Protein AF-A0A4Y2TXR8-F1 (afdb_monomer_lite)

Radius of gyration: 21.58 Å; chains: 1; bounding box: 61×43×59 Å

Organism: Araneus ventricosus (NCBI:txid182803)

Sequence (198 aa):
MFGYSYSQLLLYIYGGTKLSFGIGLTLMRWHCVYVLLLAINGISEGFKFAVMNHSEIDRYNKSLICLSVGFLIAGYCLVSAFGSSGFIMANCLNMLFRIVHSFHFIQEYFQVPRYWWSRILPHSSVIQTLIAITIITSVSEVYLCCDSIYKWIWHFLLGGCCFLLFLWVVWLKENELVRFVYEQWKKKESSESKPKLN

pLDDT: mean 71.17, std 7.82, range [49.69, 88.0]

Structure (mmCIF, N/CA/C/O backbone):
data_AF-A0A4Y2TXR8-F1
#
_entry.id   AF-A0A4Y2TXR8-F1
#
loop_
_atom_site.group_PDB
_atom_site.id
_atom_site.type_symbol
_atom_site.label_atom_id
_atom_site.label_alt_id
_atom_site.label_comp_id
_atom_site.label_asym_id
_atom_site.label_entity_id
_atom_site.label_seq_id
_atom_site.pdbx_PDB_ins_code
_atom_site.Cartn_x
_atom_site.Cartn_y
_atom_site.Cartn_z
_atom_site.occupancy
_atom_site.B_iso_or_equiv
_atom_site.auth_seq_id
_atom_site.auth_comp_id
_atom_site.auth_asym_id
_atom_site.auth_atom_id
_atom_site.pdbx_PDB_model_num
ATOM 1 N N . MET A 1 1 ? 2.636 -3.462 -5.437 1.00 65.25 1 MET A N 1
ATOM 2 C CA . MET A 1 1 ? 2.576 -4.539 -6.449 1.00 65.25 1 MET A CA 1
ATOM 3 C C . MET A 1 1 ? 2.848 -3.959 -7.826 1.00 65.25 1 MET A C 1
ATOM 5 O O . MET A 1 1 ? 3.998 -3.992 -8.230 1.00 65.25 1 MET A O 1
ATOM 9 N N . PHE A 1 2 ? 1.899 -3.262 -8.456 1.00 67.62 2 PHE A N 1
ATOM 10 C CA . PHE A 1 2 ? 2.128 -2.614 -9.759 1.00 67.62 2 PHE A CA 1
ATOM 11 C C . PHE A 1 2 ? 3.228 -1.538 -9.740 1.00 67.62 2 PHE A C 1
ATOM 13 O O . PHE A 1 2 ? 4.105 -1.551 -10.592 1.00 67.62 2 PHE A O 1
ATOM 20 N N . GLY A 1 3 ? 3.271 -0.673 -8.718 1.00 66.38 3 GLY A N 1
ATOM 21 C CA . GLY A 1 3 ? 4.316 0.358 -8.613 1.00 66.38 3 GLY A CA 1
ATOM 22 C C . GLY A 1 3 ? 5.751 -0.191 -8.636 1.00 66.38 3 GLY A C 1
ATOM 23 O O . GLY A 1 3 ? 6.624 0.438 -9.216 1.00 66.38 3 GLY A O 1
ATOM 24 N N . TYR A 1 4 ? 5.992 -1.393 -8.095 1.00 68.62 4 TYR A N 1
ATOM 25 C CA . TYR A 1 4 ? 7.323 -2.014 -8.088 1.00 68.62 4 TYR A CA 1
ATOM 26 C C . TYR A 1 4 ? 7.757 -2.456 -9.495 1.00 68.62 4 TYR A C 1
ATOM 28 O O . TYR A 1 4 ? 8.867 -2.125 -9.910 1.00 68.62 4 TYR A O 1
ATOM 36 N N . SER A 1 5 ? 6.869 -3.141 -10.229 1.00 69.12 5 SER A N 1
ATOM 37 C CA . SER A 1 5 ? 7.151 -3.661 -11.577 1.00 69.12 5 SER A CA 1
ATOM 38 C C . SER A 1 5 ? 7.115 -2.582 -12.669 1.00 69.12 5 SER A C 1
ATOM 40 O O . SER A 1 5 ? 7.851 -2.657 -13.642 1.00 69.12 5 SER A O 1
ATOM 42 N N . TYR A 1 6 ? 6.310 -1.527 -12.502 1.00 69.06 6 TYR A N 1
ATOM 43 C CA . TYR A 1 6 ? 6.228 -0.419 -13.467 1.00 69.06 6 TYR A CA 1
ATOM 44 C C . TYR A 1 6 ? 7.196 0.735 -13.170 1.00 69.06 6 TYR A C 1
ATOM 46 O O . TYR A 1 6 ? 7.278 1.679 -13.957 1.00 69.06 6 TYR A O 1
ATOM 54 N N . SER A 1 7 ? 7.963 0.664 -12.073 1.00 69.75 7 SER A N 1
ATOM 55 C CA . SER A 1 7 ? 8.972 1.679 -11.742 1.00 69.75 7 SER A CA 1
ATOM 56 C C . SER A 1 7 ? 9.988 1.857 -12.878 1.00 69.75 7 SER A C 1
ATOM 58 O O . SER A 1 7 ? 10.315 2.990 -13.218 1.00 69.75 7 SER A O 1
ATOM 60 N N . GLN A 1 8 ? 10.436 0.772 -13.524 1.00 62.94 8 GLN A N 1
ATOM 61 C CA . GLN A 1 8 ? 11.372 0.849 -14.657 1.00 62.94 8 GLN A CA 1
ATOM 62 C C . GLN A 1 8 ? 10.789 1.617 -15.849 1.00 62.94 8 GLN A C 1
ATOM 64 O O . GLN A 1 8 ? 11.461 2.494 -16.387 1.00 62.94 8 GLN A O 1
ATOM 69 N N . LEU A 1 9 ? 9.530 1.346 -16.219 1.00 64.06 9 LEU A N 1
ATOM 70 C CA . LEU A 1 9 ? 8.833 2.069 -17.293 1.00 64.06 9 LEU A CA 1
ATOM 71 C C . LEU A 1 9 ? 8.747 3.562 -16.992 1.00 64.06 9 LEU A C 1
ATOM 73 O O . LEU A 1 9 ? 9.044 4.394 -17.847 1.00 64.06 9 LEU A O 1
ATOM 77 N N . LEU A 1 10 ? 8.356 3.895 -15.764 1.00 68.38 10 LEU A N 1
ATOM 78 C CA . LEU A 1 10 ? 8.164 5.276 -15.347 1.00 68.38 10 LEU A CA 1
ATOM 79 C C . LEU A 1 10 ? 9.486 6.054 -15.357 1.00 68.38 10 LEU A C 1
ATOM 81 O O . LEU A 1 10 ? 9.536 7.167 -15.876 1.00 68.38 10 LEU A O 1
ATOM 85 N N . LEU A 1 11 ? 10.569 5.459 -14.844 1.00 65.31 11 LEU A N 1
ATOM 86 C CA . LEU A 1 11 ? 11.898 6.076 -14.887 1.00 65.31 11 LEU A CA 1
ATOM 87 C C . LEU A 1 11 ? 12.451 6.184 -16.313 1.00 65.31 11 LEU A C 1
ATOM 89 O O . LEU A 1 11 ? 13.117 7.173 -16.618 1.00 65.31 11 LEU A O 1
ATOM 93 N N . TYR A 1 12 ? 12.169 5.213 -17.186 1.00 64.75 12 TYR A N 1
ATOM 94 C CA . TYR A 1 12 ? 12.558 5.273 -18.595 1.00 64.75 12 TYR A CA 1
ATOM 95 C C . TYR A 1 12 ? 11.864 6.430 -19.327 1.00 64.75 12 TYR A C 1
ATOM 97 O O . TYR A 1 12 ? 12.530 7.187 -20.031 1.00 64.75 12 TYR A O 1
ATOM 105 N N . ILE A 1 13 ? 10.558 6.622 -19.104 1.00 68.94 13 ILE A N 1
ATOM 106 C CA . ILE A 1 13 ? 9.798 7.757 -19.657 1.00 68.94 13 ILE A CA 1
ATOM 107 C C . ILE A 1 13 ? 10.302 9.091 -19.085 1.00 68.94 13 ILE A C 1
ATOM 109 O O . ILE A 1 13 ? 10.381 10.078 -19.811 1.00 68.94 13 ILE A O 1
ATOM 113 N N . TYR A 1 14 ? 10.652 9.127 -17.797 1.00 71.88 14 TYR A N 1
ATOM 114 C CA . TYR A 1 14 ? 11.017 10.364 -17.106 1.00 71.88 14 TYR A CA 1
ATOM 115 C C . TYR A 1 14 ? 12.456 10.834 -17.378 1.00 71.88 14 TYR A C 1
ATOM 117 O O . TYR A 1 14 ? 12.693 12.027 -17.541 1.00 71.88 14 TYR A O 1
ATOM 125 N N . GLY A 1 15 ? 13.427 9.918 -17.397 1.00 68.50 15 GLY A N 1
ATOM 126 C CA . GLY A 1 15 ? 14.859 10.252 -17.428 1.00 68.50 15 GLY A CA 1
ATOM 127 C C . GLY A 1 15 ? 15.696 9.429 -18.408 1.00 68.50 15 GLY A C 1
ATOM 128 O O . GLY A 1 15 ? 16.926 9.523 -18.386 1.00 68.50 15 GLY A O 1
ATOM 129 N N . GLY A 1 16 ? 15.065 8.610 -19.253 1.00 67.19 16 GLY A N 1
ATOM 130 C CA . GLY A 1 16 ? 15.746 7.759 -20.226 1.00 67.19 16 GLY A CA 1
ATOM 131 C C . GLY A 1 16 ? 16.566 6.620 -19.603 1.00 67.19 16 GLY A C 1
ATOM 132 O O . GLY A 1 16 ? 16.465 6.288 -18.418 1.00 67.19 16 GLY A O 1
ATOM 133 N N . THR A 1 17 ? 17.424 5.999 -20.416 1.00 63.25 17 THR A N 1
ATOM 134 C CA . THR A 1 17 ? 18.213 4.807 -20.044 1.00 63.25 17 THR A CA 1
ATOM 135 C C . THR A 1 17 ? 19.175 5.033 -18.876 1.00 63.25 17 THR A C 1
ATOM 137 O O . THR A 1 17 ? 19.479 4.084 -18.157 1.00 63.25 17 THR A O 1
ATOM 140 N N . LYS A 1 18 ? 19.615 6.277 -18.639 1.00 58.59 18 LYS A N 1
ATOM 141 C CA . LYS A 1 18 ? 20.534 6.618 -17.539 1.00 58.59 18 LYS A CA 1
ATOM 142 C C . LYS A 1 18 ? 19.892 6.560 -16.152 1.00 58.59 18 LYS A C 1
ATOM 144 O O . LYS A 1 18 ? 20.614 6.376 -15.179 1.00 58.59 18 LYS A O 1
ATOM 149 N N . LEU A 1 19 ? 18.570 6.721 -16.057 1.00 59.34 19 LEU A N 1
ATOM 150 C CA . LEU A 1 19 ? 17.835 6.668 -14.787 1.00 59.34 19 LEU A CA 1
ATOM 151 C C . LEU A 1 19 ? 17.066 5.350 -14.615 1.00 59.34 19 LEU A C 1
ATOM 153 O O . LEU A 1 19 ? 16.842 4.909 -13.491 1.00 59.34 19 LEU A O 1
ATOM 157 N N . SER A 1 20 ? 16.715 4.696 -15.727 1.00 56.31 20 SER A N 1
ATOM 158 C CA . SER A 1 20 ? 16.064 3.378 -15.751 1.00 56.31 20 SER A CA 1
ATOM 159 C C . SER A 1 20 ? 16.933 2.252 -15.172 1.00 56.31 20 SER A C 1
ATOM 161 O O . SER A 1 20 ? 16.398 1.218 -14.772 1.00 56.31 20 SER A O 1
ATOM 163 N N . PHE A 1 21 ? 18.255 2.441 -15.113 1.00 58.28 21 PHE A N 1
ATOM 164 C CA . PHE A 1 21 ? 19.212 1.486 -14.559 1.00 58.28 21 PHE A CA 1
ATOM 165 C C . PHE A 1 21 ? 20.054 2.144 -13.461 1.00 58.28 21 PHE A C 1
ATOM 167 O O . PHE A 1 21 ? 20.664 3.187 -13.678 1.00 58.28 21 PHE A O 1
ATOM 174 N N . GLY A 1 22 ? 20.095 1.528 -12.275 1.00 65.94 22 GLY A N 1
ATOM 175 C CA . GLY A 1 22 ? 20.918 1.978 -11.148 1.00 65.94 22 GLY A CA 1
ATOM 176 C C . GLY A 1 22 ? 20.124 2.373 -9.900 1.00 65.94 22 GLY A C 1
ATOM 177 O O . GLY A 1 22 ? 19.029 1.876 -9.642 1.00 65.94 22 GLY A O 1
ATOM 178 N N . ILE A 1 23 ? 20.708 3.266 -9.099 1.00 64.31 23 ILE A N 1
ATOM 179 C CA . ILE A 1 23 ? 20.244 3.638 -7.751 1.00 64.31 23 ILE A CA 1
ATOM 180 C C . ILE A 1 23 ? 18.812 4.207 -7.767 1.00 64.31 23 ILE A C 1
ATOM 182 O O . ILE A 1 23 ? 18.003 3.824 -6.925 1.00 64.31 23 ILE A O 1
ATOM 186 N N . GLY A 1 24 ? 18.452 5.029 -8.761 1.00 65.94 24 GLY A N 1
ATOM 187 C CA . GLY A 1 24 ? 17.117 5.641 -8.875 1.00 65.94 24 GLY A CA 1
ATOM 188 C C . GLY A 1 24 ? 15.964 4.633 -8.960 1.00 65.94 24 GLY A C 1
ATOM 189 O O . GLY A 1 24 ? 14.917 4.839 -8.341 1.00 65.94 24 GLY A O 1
ATOM 190 N N . LEU A 1 25 ? 16.175 3.502 -9.639 1.00 69.81 25 LEU A N 1
ATOM 191 C CA . LEU A 1 25 ? 15.183 2.432 -9.718 1.00 69.81 25 LEU A CA 1
ATOM 192 C C . LEU A 1 25 ? 14.964 1.761 -8.355 1.00 69.81 25 LEU A C 1
ATOM 194 O O . LEU A 1 25 ? 13.826 1.553 -7.928 1.00 69.81 25 LEU A O 1
ATOM 198 N N . THR A 1 26 ? 16.055 1.437 -7.659 1.00 67.62 26 THR A N 1
ATOM 199 C CA . THR A 1 26 ? 16.004 0.832 -6.323 1.00 67.62 26 THR A CA 1
ATOM 200 C C . THR A 1 26 ? 15.314 1.766 -5.329 1.00 67.62 26 THR A C 1
ATOM 202 O O . THR A 1 26 ? 14.500 1.306 -4.528 1.00 67.62 26 THR A O 1
ATOM 205 N N . LEU A 1 27 ? 15.561 3.079 -5.419 1.00 69.12 27 LEU A N 1
ATOM 206 C CA . LEU A 1 27 ? 14.886 4.078 -4.587 1.00 69.12 27 LEU A CA 1
ATOM 207 C C . LEU A 1 27 ? 13.374 4.105 -4.818 1.00 69.12 27 LEU A C 1
ATOM 209 O O . LEU A 1 27 ? 12.627 4.042 -3.846 1.00 69.12 27 LEU A O 1
ATOM 213 N N . MET A 1 28 ? 12.912 4.167 -6.071 1.00 68.50 28 MET A N 1
ATOM 214 C CA . MET A 1 28 ? 11.472 4.197 -6.370 1.00 68.50 28 MET A CA 1
ATOM 215 C C . MET A 1 28 ? 10.761 2.924 -5.904 1.00 68.50 28 MET A C 1
ATOM 217 O O . MET A 1 28 ? 9.689 2.996 -5.301 1.00 68.50 28 MET A O 1
ATOM 221 N N . ARG A 1 29 ? 11.400 1.762 -6.078 1.00 73.62 29 ARG A N 1
ATOM 222 C CA . ARG A 1 29 ? 10.877 0.478 -5.593 1.00 73.62 29 ARG A CA 1
ATOM 223 C C . ARG A 1 29 ? 10.708 0.453 -4.073 1.00 73.62 29 ARG A C 1
ATOM 225 O O . ARG A 1 29 ? 9.645 0.064 -3.587 1.00 73.62 29 ARG A O 1
ATOM 232 N N . TRP A 1 30 ? 11.712 0.908 -3.322 1.00 66.94 30 TRP A N 1
ATOM 233 C CA . TRP A 1 30 ? 11.595 1.048 -1.867 1.00 66.94 30 TRP A CA 1
ATOM 234 C C . TRP A 1 30 ? 10.576 2.116 -1.462 1.00 66.94 30 TRP A C 1
ATOM 236 O O . TRP A 1 30 ? 9.857 1.939 -0.480 1.00 66.94 30 TRP A O 1
ATOM 246 N N . HIS A 1 31 ? 10.457 3.192 -2.238 1.00 72.25 31 HIS A N 1
ATOM 247 C CA . HIS A 1 31 ? 9.487 4.247 -1.979 1.00 72.25 31 HIS A CA 1
ATOM 248 C C . HIS A 1 31 ? 8.041 3.751 -2.121 1.00 72.25 31 HIS A C 1
ATOM 250 O O . HIS A 1 31 ? 7.201 4.078 -1.286 1.00 72.25 31 HIS A O 1
ATOM 256 N N . CYS A 1 32 ? 7.748 2.879 -3.092 1.00 74.12 32 CYS A N 1
ATOM 257 C CA . CYS A 1 32 ? 6.435 2.232 -3.193 1.00 74.12 32 CYS A CA 1
ATOM 258 C C . CYS A 1 32 ? 6.077 1.418 -1.937 1.00 74.12 32 CYS A C 1
ATOM 260 O O . CYS A 1 32 ? 4.923 1.427 -1.509 1.00 74.12 32 CYS A O 1
ATOM 262 N N . VAL A 1 33 ? 7.049 0.721 -1.339 1.00 69.88 33 VAL A N 1
ATOM 263 C CA . VAL A 1 33 ? 6.844 -0.015 -0.078 1.00 69.88 33 VAL A CA 1
ATOM 264 C C . VAL A 1 33 ? 6.637 0.959 1.081 1.00 69.88 33 VAL A C 1
ATOM 266 O O . VAL A 1 33 ? 5.718 0.783 1.878 1.00 69.88 33 VAL A O 1
ATOM 269 N N . TYR A 1 34 ? 7.437 2.023 1.142 1.00 69.94 34 TYR A N 1
ATOM 270 C CA . TYR A 1 34 ? 7.314 3.060 2.161 1.00 69.94 34 TYR A CA 1
ATOM 271 C C . TYR A 1 34 ? 5.935 3.738 2.151 1.00 69.94 34 TYR A C 1
ATOM 273 O O . TYR A 1 34 ? 5.324 3.880 3.206 1.00 69.94 34 TYR A O 1
ATOM 281 N N . VAL A 1 35 ? 5.400 4.091 0.977 1.00 75.00 35 VAL A N 1
ATOM 282 C CA . VAL A 1 35 ? 4.064 4.701 0.845 1.00 75.00 35 VAL A CA 1
ATOM 283 C C . VAL A 1 35 ? 2.955 3.752 1.318 1.00 75.00 35 VAL A C 1
ATOM 285 O O . VAL A 1 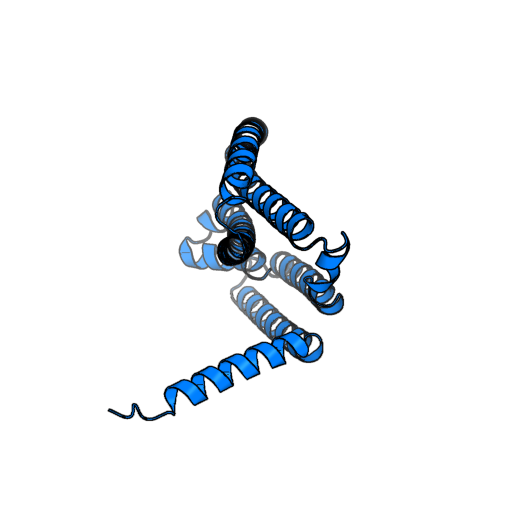35 ? 2.018 4.198 1.978 1.00 75.00 35 VAL A O 1
ATOM 288 N N . LEU A 1 36 ? 3.065 2.444 1.050 1.00 72.31 36 LEU A N 1
ATOM 289 C CA . LEU A 1 36 ? 2.115 1.452 1.575 1.00 72.31 36 LEU A CA 1
ATOM 290 C C . LEU A 1 36 ? 2.135 1.407 3.106 1.00 72.31 36 LEU A C 1
ATOM 292 O O . LEU A 1 36 ? 1.081 1.430 3.741 1.00 72.31 36 LEU A O 1
ATOM 296 N N . LEU A 1 37 ? 3.330 1.381 3.700 1.00 67.69 37 LEU A N 1
ATOM 297 C CA . LEU A 1 37 ? 3.478 1.419 5.153 1.00 67.69 37 LEU A CA 1
ATOM 298 C C . LEU A 1 37 ? 2.937 2.734 5.731 1.00 67.69 37 LEU A C 1
ATOM 300 O O . LEU A 1 37 ? 2.275 2.714 6.767 1.00 67.69 37 LEU A O 1
ATOM 304 N N . LEU A 1 38 ? 3.160 3.864 5.059 1.00 73.56 38 LEU A N 1
ATOM 305 C CA . LEU A 1 38 ? 2.644 5.171 5.468 1.00 73.56 38 LEU A CA 1
ATOM 306 C C . LEU A 1 38 ? 1.107 5.204 5.472 1.00 73.56 38 LEU A C 1
ATOM 308 O O . LEU A 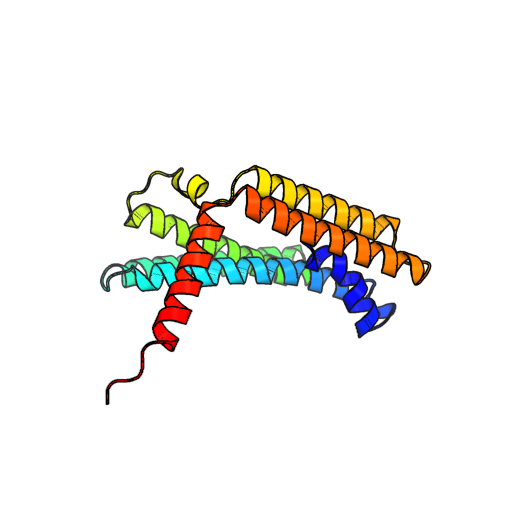1 38 ? 0.511 5.707 6.421 1.00 73.56 38 LEU A O 1
ATOM 312 N N . ALA A 1 39 ? 0.464 4.621 4.457 1.00 73.56 39 ALA A N 1
ATOM 313 C CA . ALA A 1 39 ? -0.994 4.550 4.374 1.00 73.56 39 ALA A CA 1
ATOM 314 C C . ALA A 1 39 ? -1.600 3.729 5.526 1.00 73.56 39 ALA A C 1
ATOM 316 O O . ALA A 1 39 ? -2.550 4.173 6.173 1.00 73.56 39 ALA A O 1
ATOM 317 N N . ILE A 1 40 ? -1.021 2.559 5.826 1.00 70.12 40 ILE A N 1
ATOM 318 C CA . ILE A 1 40 ? -1.474 1.711 6.941 1.00 70.12 40 ILE A CA 1
ATOM 319 C C . ILE A 1 40 ? -1.277 2.431 8.280 1.00 70.12 40 ILE A C 1
ATOM 321 O O . ILE A 1 40 ? -2.173 2.401 9.127 1.00 70.12 40 ILE A O 1
ATOM 325 N N . ASN A 1 41 ? -0.137 3.107 8.463 1.00 71.56 41 ASN A N 1
ATOM 326 C CA . ASN A 1 41 ? 0.113 3.922 9.652 1.00 71.56 41 ASN A CA 1
ATOM 327 C C . ASN A 1 41 ? -0.937 5.021 9.818 1.00 71.56 41 ASN A C 1
ATOM 329 O O . ASN A 1 41 ? -1.529 5.117 10.888 1.00 71.56 41 ASN A O 1
ATOM 333 N N . GLY A 1 42 ? -1.219 5.793 8.764 1.00 74.19 42 GLY A N 1
ATOM 334 C CA . GLY A 1 42 ? -2.176 6.900 8.823 1.00 74.19 42 GLY A CA 1
ATOM 335 C C . GLY A 1 42 ? -3.584 6.460 9.234 1.00 74.19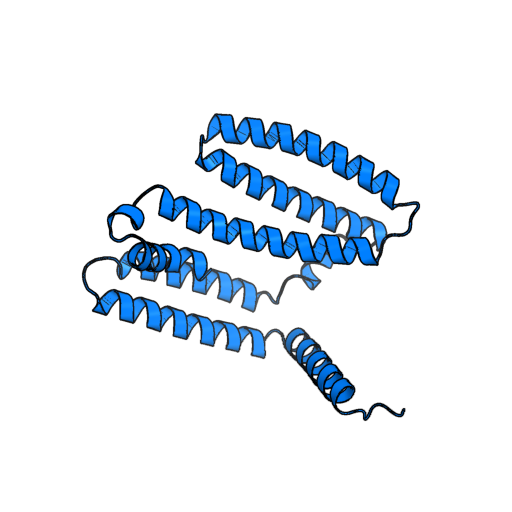 42 GLY A C 1
ATOM 336 O O . GLY A 1 42 ? -4.200 7.091 10.090 1.00 74.19 42 GLY A O 1
ATOM 337 N N . ILE A 1 43 ? -4.075 5.339 8.692 1.00 75.06 43 ILE A N 1
ATOM 338 C CA . ILE A 1 43 ? -5.389 4.785 9.065 1.00 75.06 43 ILE A CA 1
ATOM 339 C C . ILE A 1 43 ? -5.375 4.279 10.516 1.00 75.06 43 ILE A C 1
ATOM 341 O O . ILE A 1 43 ? -6.310 4.538 11.274 1.00 75.06 43 ILE A O 1
ATOM 345 N N . SER A 1 44 ? -4.305 3.587 10.921 1.00 66.56 44 SER A N 1
ATOM 346 C CA . SER A 1 44 ? -4.183 3.002 12.265 1.00 66.56 44 SER A CA 1
ATOM 347 C C . SER A 1 44 ? -4.079 4.070 13.359 1.00 66.56 44 SER A C 1
ATOM 349 O O . SER A 1 44 ? -4.727 3.957 14.401 1.00 66.56 44 SER A O 1
ATOM 351 N N . GLU A 1 45 ? -3.281 5.116 13.137 1.00 67.31 45 GLU A N 1
ATOM 352 C CA . GLU A 1 45 ? -3.147 6.246 14.062 1.00 67.31 45 GLU A CA 1
ATOM 353 C C . GLU A 1 45 ? -4.433 7.080 14.111 1.00 67.31 45 GLU A C 1
ATOM 355 O O . GLU A 1 45 ? -4.870 7.441 15.204 1.00 67.31 45 GLU A O 1
ATOM 360 N N . GLY A 1 46 ? -5.090 7.307 12.966 1.00 70.94 46 GLY A N 1
ATOM 361 C CA . GLY A 1 46 ? -6.374 8.009 12.905 1.00 70.94 46 GLY A CA 1
ATOM 362 C C . GLY A 1 46 ? -7.485 7.292 13.679 1.00 70.94 46 GLY A C 1
ATOM 363 O O . GLY A 1 46 ? -8.185 7.918 14.473 1.00 70.94 46 GLY A O 1
ATOM 364 N N . PHE A 1 47 ? -7.606 5.969 13.518 1.00 71.88 47 PHE A N 1
ATOM 365 C CA . PHE A 1 47 ? -8.553 5.162 14.296 1.00 71.88 47 PHE A CA 1
ATOM 366 C C . PHE A 1 47 ? -8.252 5.226 15.795 1.00 71.88 47 PHE A C 1
ATOM 368 O O . PHE A 1 47 ? -9.149 5.434 16.608 1.00 71.88 47 PHE A O 1
ATOM 375 N N . LYS A 1 48 ? -6.977 5.101 16.168 1.00 64.19 48 LYS A N 1
ATOM 376 C CA . LYS A 1 48 ? -6.558 5.174 17.568 1.00 64.19 48 LYS A CA 1
ATOM 377 C C . LYS A 1 48 ? -6.886 6.524 18.201 1.00 64.19 48 LYS A C 1
ATOM 379 O O . LYS A 1 48 ? -7.384 6.560 19.322 1.00 64.19 48 LYS A O 1
ATOM 384 N N . PHE A 1 49 ? -6.642 7.614 17.478 1.00 69.06 49 PHE A N 1
ATOM 385 C CA . PHE A 1 49 ? -6.955 8.963 17.941 1.00 69.06 49 PHE A CA 1
ATOM 386 C C . PHE A 1 49 ? -8.462 9.172 18.143 1.00 69.06 49 PHE A C 1
ATOM 388 O O . PHE A 1 49 ? -8.863 9.859 19.074 1.00 69.06 49 PHE A O 1
ATOM 395 N N . ALA A 1 50 ? -9.300 8.538 17.320 1.00 72.81 50 ALA A N 1
ATOM 396 C CA . ALA A 1 50 ? -10.754 8.625 17.442 1.00 72.81 50 ALA A CA 1
ATOM 397 C C . ALA A 1 50 ? -11.334 7.848 18.641 1.00 72.81 50 ALA A C 1
ATOM 399 O O . ALA A 1 50 ? -12.456 8.127 19.055 1.00 72.81 50 ALA A O 1
ATOM 400 N N . VAL A 1 51 ? -10.603 6.864 19.176 1.00 67.12 51 VAL A N 1
ATOM 401 C CA . VAL A 1 51 ? -11.096 5.937 20.212 1.00 67.12 51 VAL A CA 1
ATOM 402 C C . VAL A 1 51 ? -10.535 6.246 21.612 1.00 67.12 51 VAL A C 1
ATOM 404 O O . VAL A 1 51 ? -11.149 5.887 22.614 1.00 67.12 51 VAL A O 1
ATOM 407 N N . MET A 1 52 ? -9.379 6.908 21.720 1.00 62.00 52 MET A N 1
ATOM 408 C CA . MET A 1 52 ? -8.666 7.059 22.997 1.00 62.00 52 MET A CA 1
ATOM 409 C C . MET A 1 52 ? -9.220 8.201 23.877 1.00 62.00 52 MET A C 1
ATOM 411 O O . MET A 1 52 ? -9.476 9.302 23.396 1.00 62.00 52 MET A O 1
ATOM 415 N N . ASN A 1 53 ? -9.347 7.954 25.189 1.00 61.09 53 ASN A N 1
ATOM 416 C CA . ASN A 1 53 ? -9.778 8.932 26.201 1.00 61.09 53 ASN A CA 1
ATOM 417 C C . ASN A 1 53 ? -8.559 9.616 26.873 1.00 61.09 53 ASN A C 1
ATOM 419 O O . ASN A 1 53 ? -7.493 9.008 26.984 1.00 61.09 53 ASN A O 1
ATOM 423 N N . HIS A 1 54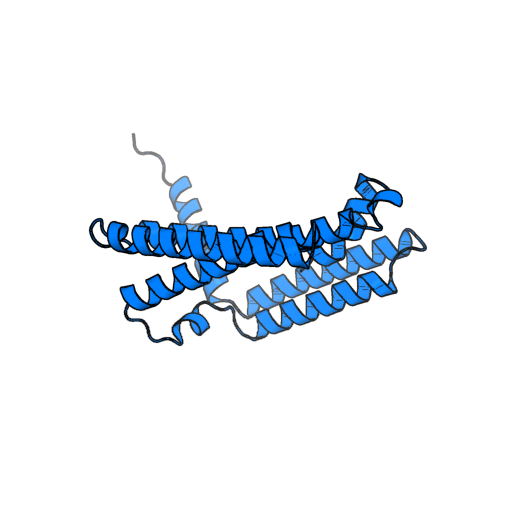 ? -8.700 10.860 27.358 1.00 55.34 54 HIS A N 1
ATOM 424 C CA . HIS A 1 54 ? -7.574 11.741 27.747 1.00 55.34 54 HIS A CA 1
ATOM 425 C C . HIS A 1 54 ? -6.545 11.159 28.741 1.00 55.34 54 HIS A C 1
ATOM 427 O O . HIS A 1 54 ? -5.369 11.503 28.662 1.00 55.34 54 HIS A O 1
ATOM 433 N N . SER A 1 55 ? -6.942 10.264 29.650 1.00 57.62 55 SER A N 1
ATOM 434 C CA . SER A 1 55 ? -6.044 9.660 30.649 1.00 57.62 55 SER A CA 1
ATOM 435 C C . SER A 1 55 ? -5.154 8.533 30.104 1.00 57.62 55 SER A C 1
ATOM 437 O O . SER A 1 55 ? -4.106 8.248 30.682 1.00 57.62 55 SER A O 1
ATOM 439 N N . GLU A 1 56 ? -5.535 7.890 28.997 1.00 56.19 56 GLU A N 1
ATOM 440 C CA . GLU A 1 56 ? -4.729 6.835 28.357 1.00 56.19 56 GLU A CA 1
ATOM 441 C C . GLU A 1 56 ? -3.719 7.400 27.347 1.00 56.19 56 GLU A C 1
ATOM 443 O O . GLU A 1 56 ? -2.677 6.786 27.100 1.00 56.19 56 GLU A O 1
ATOM 448 N N . ILE A 1 57 ? -3.972 8.618 26.852 1.00 57.88 57 ILE A N 1
ATOM 449 C CA . ILE A 1 57 ? -3.099 9.354 25.926 1.00 57.88 57 ILE A CA 1
ATOM 450 C C . ILE A 1 57 ? -1.707 9.586 26.528 1.00 57.88 57 ILE A C 1
ATOM 452 O O . ILE A 1 57 ? -0.715 9.409 25.825 1.00 57.88 57 ILE A O 1
ATOM 456 N N . ASP A 1 58 ? -1.591 9.898 27.821 1.00 57.22 58 ASP A N 1
ATOM 457 C CA . ASP A 1 58 ? -0.296 10.217 28.447 1.00 57.22 58 ASP A CA 1
ATOM 458 C C . ASP A 1 58 ? 0.607 8.993 28.655 1.00 57.22 58 ASP A C 1
ATOM 460 O O . ASP A 1 58 ? 1.822 9.047 28.425 1.00 57.22 58 ASP A O 1
ATOM 464 N N . ARG A 1 59 ? 0.027 7.851 29.044 1.00 61.62 59 ARG A N 1
ATOM 465 C CA . ARG A 1 59 ? 0.778 6.589 29.150 1.00 61.62 59 ARG A CA 1
ATOM 466 C C . ARG A 1 59 ? 1.187 6.089 27.764 1.00 61.62 59 ARG A C 1
ATOM 468 O O . ARG A 1 59 ? 2.298 5.586 27.594 1.00 61.62 59 ARG A O 1
ATOM 475 N N . TYR A 1 60 ? 0.327 6.307 26.771 1.00 58.94 60 TYR A N 1
ATOM 476 C CA . TYR A 1 60 ? 0.590 6.004 25.371 1.00 58.94 60 TYR A CA 1
ATOM 477 C C . TYR A 1 60 ? 1.700 6.886 24.769 1.00 58.94 60 TYR A C 1
ATOM 479 O O . TYR A 1 60 ? 2.601 6.375 24.099 1.00 58.94 60 TYR A O 1
ATOM 487 N N . ASN A 1 61 ? 1.698 8.190 25.056 1.00 63.22 61 ASN A N 1
ATOM 488 C CA . ASN A 1 61 ? 2.712 9.127 24.572 1.00 63.22 61 ASN A CA 1
ATOM 489 C C . ASN A 1 61 ? 4.107 8.780 25.133 1.00 63.22 61 ASN A C 1
ATOM 491 O O . ASN A 1 61 ? 5.106 8.835 24.416 1.00 63.22 61 ASN A O 1
ATOM 495 N N . LYS A 1 62 ? 4.184 8.296 26.383 1.00 62.47 62 LYS A N 1
ATOM 496 C CA . LYS A 1 62 ? 5.430 7.756 26.961 1.00 62.47 62 LYS A CA 1
ATOM 497 C C . LYS A 1 62 ? 5.954 6.519 26.227 1.00 62.47 62 LYS A C 1
ATOM 499 O O . LYS A 1 62 ? 7.151 6.454 25.941 1.00 62.47 62 LYS A O 1
ATOM 504 N N . SER A 1 63 ? 5.088 5.563 25.890 1.00 64.94 63 SER A N 1
ATOM 505 C CA . SER A 1 63 ? 5.491 4.394 25.094 1.00 64.94 63 SER A CA 1
ATOM 506 C C . SER A 1 63 ? 5.958 4.804 23.696 1.00 64.94 63 SER A C 1
ATOM 508 O O . SER A 1 63 ? 6.966 4.285 23.223 1.00 64.94 63 SER A O 1
ATOM 510 N N . LEU A 1 64 ? 5.315 5.804 23.079 1.00 66.12 64 LEU A N 1
ATOM 511 C CA . LEU A 1 64 ? 5.708 6.362 21.780 1.00 66.12 64 LEU A CA 1
ATOM 512 C C . LEU A 1 64 ? 7.105 7.011 21.806 1.00 66.12 64 LEU A C 1
ATOM 514 O O . LEU A 1 64 ? 7.868 6.886 20.845 1.00 66.12 64 LEU A O 1
ATOM 518 N N . ILE A 1 65 ? 7.471 7.661 22.914 1.00 67.00 65 ILE A N 1
ATOM 519 C CA . ILE A 1 65 ? 8.812 8.231 23.118 1.00 67.00 65 ILE A CA 1
ATOM 520 C C . ILE A 1 65 ? 9.860 7.117 23.245 1.00 67.00 65 ILE A C 1
ATOM 522 O O . ILE A 1 65 ? 10.885 7.166 22.567 1.00 67.00 65 ILE A O 1
ATOM 526 N N . CYS A 1 66 ? 9.598 6.080 24.047 1.00 68.12 66 CYS A N 1
ATOM 527 C CA . CYS A 1 66 ? 10.511 4.940 24.192 1.00 68.12 66 CYS A CA 1
ATOM 528 C C . CYS A 1 66 ? 10.710 4.201 22.854 1.00 68.12 66 CYS A C 1
ATOM 530 O O . CYS A 1 66 ? 11.836 3.886 22.460 1.00 68.12 66 CYS A O 1
ATOM 532 N N . LEU A 1 67 ? 9.619 4.037 22.103 1.00 67.50 67 LEU A N 1
ATOM 533 C CA . LEU A 1 67 ? 9.603 3.502 20.745 1.00 67.50 67 LEU A CA 1
ATOM 534 C C . LEU A 1 67 ? 10.476 4.333 19.787 1.00 67.50 67 LEU A C 1
ATOM 536 O O . LEU A 1 67 ? 11.240 3.779 19.000 1.00 67.50 67 LEU A O 1
ATOM 540 N N . SER A 1 68 ? 10.386 5.662 19.879 1.00 67.44 68 SER A N 1
ATOM 541 C CA . SER A 1 68 ? 11.147 6.597 19.040 1.00 67.44 68 SER A CA 1
ATOM 542 C C . SER A 1 68 ? 12.650 6.545 19.327 1.00 67.44 68 SER A C 1
ATOM 544 O O . SER A 1 68 ? 13.454 6.612 18.398 1.00 67.44 68 SER A O 1
ATOM 546 N N . VAL A 1 69 ? 13.040 6.360 20.592 1.00 74.62 69 VAL A N 1
ATOM 547 C CA . VAL A 1 69 ? 14.447 6.165 20.982 1.00 74.62 69 VAL A CA 1
ATOM 548 C C . VAL A 1 69 ? 14.979 4.828 20.460 1.00 74.62 69 VAL A C 1
ATOM 550 O O . VAL A 1 69 ? 16.049 4.793 19.854 1.00 74.62 69 VAL A O 1
ATOM 553 N N . GLY A 1 70 ? 14.221 3.736 20.615 1.00 73.62 70 GLY A N 1
ATOM 554 C CA . GLY A 1 70 ? 14.594 2.429 20.058 1.00 73.62 70 GLY A CA 1
ATOM 555 C C . GLY A 1 70 ? 14.727 2.456 18.531 1.00 73.62 70 GLY A C 1
ATOM 556 O O . GLY A 1 70 ? 15.666 1.884 17.974 1.00 73.62 70 GLY A O 1
ATOM 557 N N . PHE A 1 71 ? 13.843 3.194 17.855 1.00 68.50 71 PHE A N 1
ATOM 558 C CA . PHE A 1 71 ? 13.926 3.424 16.417 1.00 68.50 71 PHE A CA 1
ATOM 559 C C . PHE A 1 71 ? 15.197 4.182 16.015 1.00 68.50 71 PHE A C 1
ATOM 561 O O . PHE A 1 71 ? 15.848 3.791 15.049 1.00 68.50 71 PHE A O 1
ATOM 568 N N . LEU A 1 72 ? 15.573 5.235 16.745 1.00 71.62 72 LEU A N 1
ATOM 569 C CA . LEU A 1 72 ? 16.773 6.016 16.440 1.00 71.62 72 LEU A CA 1
ATOM 570 C C . LEU A 1 72 ? 18.031 5.135 16.461 1.00 71.62 72 LEU A C 1
ATOM 572 O O . LEU A 1 72 ? 18.874 5.232 15.570 1.00 71.62 72 LEU A O 1
ATOM 576 N N . ILE A 1 73 ? 18.113 4.227 17.435 1.00 78.25 73 ILE A N 1
ATOM 577 C CA . ILE A 1 73 ? 19.216 3.269 17.572 1.00 78.25 73 ILE A CA 1
ATOM 578 C C . ILE A 1 73 ? 19.199 2.261 16.415 1.00 78.25 73 ILE A C 1
ATOM 580 O O . ILE A 1 73 ? 20.214 2.070 15.745 1.00 78.25 73 ILE A O 1
ATOM 584 N N . ALA A 1 74 ? 18.045 1.654 16.127 1.00 70.38 74 ALA A N 1
ATOM 585 C CA . ALA A 1 74 ? 17.913 0.693 15.032 1.00 70.38 74 ALA A CA 1
ATOM 586 C C . ALA A 1 74 ? 18.205 1.326 13.658 1.00 70.38 74 ALA A C 1
ATOM 588 O O . ALA A 1 74 ? 18.874 0.720 12.819 1.00 70.38 74 ALA A O 1
ATOM 589 N N . GLY A 1 75 ? 17.744 2.560 13.439 1.00 70.06 75 GLY A N 1
ATOM 590 C CA . GLY A 1 75 ? 18.000 3.337 12.232 1.00 70.06 75 GLY A CA 1
ATOM 591 C C . GLY A 1 75 ? 19.478 3.679 12.068 1.00 70.06 75 GLY A C 1
ATOM 592 O O . GLY A 1 75 ? 20.020 3.507 10.978 1.00 70.06 75 GLY A O 1
ATOM 593 N N . TYR A 1 76 ? 20.154 4.071 13.151 1.00 75.50 76 TYR A N 1
ATOM 594 C CA . TYR A 1 76 ? 21.599 4.301 13.150 1.00 75.50 76 TYR A CA 1
ATOM 595 C C . TYR A 1 76 ? 22.381 3.030 12.781 1.00 75.50 76 TYR A C 1
ATOM 597 O O . TYR A 1 76 ? 23.239 3.069 11.896 1.00 75.50 76 TYR A O 1
ATOM 605 N N . CYS A 1 77 ? 22.031 1.881 13.371 1.00 77.31 77 CYS A N 1
ATOM 606 C CA . CYS A 1 77 ? 22.658 0.597 13.043 1.00 77.31 77 CYS A CA 1
ATOM 607 C C . CYS A 1 77 ? 22.455 0.199 11.571 1.00 77.31 77 CYS A C 1
ATOM 609 O O . CYS A 1 77 ? 23.406 -0.220 10.911 1.00 77.31 77 CYS A O 1
ATOM 611 N N . LEU A 1 78 ? 21.241 0.353 11.030 1.00 69.75 78 LEU A N 1
ATOM 612 C CA . LEU A 1 78 ? 20.948 -0.014 9.640 1.00 69.75 78 LEU A CA 1
ATOM 613 C C . LEU A 1 78 ? 21.631 0.897 8.620 1.00 69.75 78 LEU A C 1
ATOM 615 O O . LEU A 1 78 ? 22.111 0.417 7.592 1.00 69.75 78 LEU A O 1
ATOM 619 N N . VAL A 1 79 ? 21.677 2.202 8.889 1.00 75.56 79 VAL A N 1
ATOM 620 C CA . VAL A 1 79 ? 22.386 3.166 8.036 1.00 75.56 79 VAL A CA 1
ATOM 621 C C . VAL A 1 79 ? 23.883 2.866 8.036 1.00 75.56 79 VAL A C 1
ATOM 623 O O . VAL A 1 79 ? 24.500 2.869 6.971 1.00 75.56 79 VAL A O 1
ATOM 626 N N . SER A 1 80 ? 24.450 2.527 9.198 1.00 71.00 80 SER A N 1
ATOM 627 C CA . SER A 1 80 ? 25.859 2.143 9.301 1.00 71.00 80 SER A CA 1
ATOM 628 C C . SER A 1 80 ? 26.181 0.838 8.564 1.00 71.00 80 SER A C 1
ATOM 630 O O . SER A 1 80 ? 27.303 0.689 8.089 1.00 71.00 80 SER A O 1
ATOM 632 N N . ALA A 1 81 ? 25.232 -0.098 8.463 1.00 75.06 81 ALA A N 1
ATOM 633 C CA . ALA A 1 81 ? 25.440 -1.383 7.792 1.00 75.06 81 ALA A CA 1
ATOM 634 C C . ALA A 1 81 ? 25.205 -1.338 6.267 1.00 75.06 81 ALA A C 1
ATOM 636 O O . ALA A 1 81 ? 25.930 -1.990 5.520 1.00 75.06 81 ALA A O 1
ATOM 637 N N . PHE A 1 82 ? 24.204 -0.586 5.791 1.00 71.56 82 PHE A N 1
ATOM 638 C CA . PHE A 1 82 ? 23.723 -0.648 4.396 1.00 71.56 82 PHE A CA 1
ATOM 639 C C . PHE A 1 82 ? 23.861 0.673 3.608 1.00 71.56 82 PHE A C 1
ATOM 641 O O . PHE A 1 82 ? 23.352 0.792 2.483 1.00 71.56 82 PHE A O 1
ATOM 648 N N . GLY A 1 83 ? 24.520 1.692 4.173 1.00 74.25 83 GLY A N 1
ATOM 649 C CA . GLY A 1 83 ? 24.745 2.986 3.518 1.00 74.25 83 GLY A CA 1
ATOM 650 C C . GLY A 1 83 ? 23.440 3.695 3.126 1.00 74.25 83 GLY A C 1
ATOM 651 O O . GLY A 1 83 ? 22.469 3.701 3.883 1.00 74.25 83 GLY A O 1
ATOM 652 N N . SER A 1 84 ? 23.371 4.279 1.921 1.00 64.44 84 SER A N 1
ATOM 653 C CA . SER A 1 84 ? 22.191 5.038 1.456 1.00 64.44 84 SER A CA 1
ATOM 654 C C . SER A 1 84 ? 20.915 4.193 1.326 1.00 64.44 84 SER A C 1
ATOM 656 O O . SER A 1 84 ? 19.817 4.709 1.526 1.00 64.44 84 SER A O 1
ATOM 658 N N . SER A 1 85 ? 21.033 2.891 1.039 1.00 63.16 85 SER A N 1
ATOM 659 C CA . SER A 1 85 ? 19.880 1.974 1.039 1.00 63.16 85 SER A CA 1
ATOM 660 C C . SER A 1 85 ? 19.360 1.697 2.459 1.00 63.16 85 SER A C 1
ATOM 662 O O . SER A 1 85 ? 18.149 1.584 2.670 1.00 63.16 85 SER A O 1
ATOM 664 N N . GLY A 1 86 ? 20.261 1.721 3.449 1.00 68.19 86 GLY A N 1
ATOM 665 C CA . GLY A 1 86 ? 19.954 1.590 4.873 1.00 68.19 86 GLY A CA 1
ATOM 666 C C . GLY A 1 86 ? 19.085 2.718 5.422 1.00 68.19 86 GLY A C 1
ATOM 667 O O . GLY A 1 86 ? 18.239 2.464 6.273 1.00 68.19 86 GLY A O 1
ATOM 668 N N . PHE A 1 87 ? 19.201 3.938 4.887 1.00 65.88 87 PHE A N 1
ATOM 669 C CA . PHE A 1 87 ? 18.356 5.070 5.292 1.00 65.88 87 PHE A CA 1
ATOM 670 C C . PHE A 1 87 ? 16.876 4.852 4.946 1.00 65.88 87 PHE A C 1
ATOM 672 O O . PHE A 1 87 ? 15.978 5.160 5.731 1.00 65.88 87 PHE A O 1
ATOM 679 N N . ILE A 1 88 ? 16.603 4.265 3.780 1.00 67.25 88 ILE A N 1
ATOM 680 C CA . ILE A 1 88 ? 15.231 3.998 3.334 1.00 67.25 88 ILE A CA 1
ATOM 681 C C . ILE A 1 88 ? 14.661 2.785 4.070 1.00 67.25 88 ILE A C 1
ATOM 683 O O . ILE A 1 88 ? 13.511 2.817 4.513 1.00 67.25 88 ILE A O 1
ATOM 687 N N . MET A 1 89 ? 15.478 1.747 4.271 1.00 68.56 89 MET A N 1
ATOM 688 C CA . MET A 1 89 ? 15.101 0.591 5.088 1.00 68.56 89 MET A CA 1
ATOM 689 C C . MET A 1 89 ? 14.821 0.982 6.542 1.00 68.56 89 MET A C 1
ATOM 691 O O . MET A 1 89 ? 13.834 0.514 7.105 1.00 68.56 89 MET A O 1
ATOM 695 N N . ALA A 1 90 ? 15.614 1.883 7.128 1.00 68.62 90 ALA A N 1
ATOM 696 C CA . ALA A 1 90 ? 15.361 2.429 8.457 1.00 68.62 90 ALA A CA 1
ATOM 697 C C . ALA A 1 90 ? 13.991 3.120 8.516 1.00 68.62 90 ALA A C 1
ATOM 699 O O . ALA A 1 90 ? 13.180 2.799 9.379 1.00 68.62 90 ALA A O 1
ATOM 700 N N . ASN A 1 91 ? 13.666 3.984 7.554 1.00 70.50 91 ASN A N 1
ATOM 701 C CA . ASN A 1 91 ? 12.347 4.622 7.503 1.00 70.50 91 ASN A CA 1
ATOM 702 C C . ASN A 1 91 ? 11.194 3.618 7.330 1.00 70.50 91 ASN A C 1
ATOM 704 O O . ASN A 1 91 ? 10.136 3.792 7.935 1.00 70.50 91 ASN A O 1
ATOM 708 N N . CYS A 1 92 ? 11.396 2.536 6.573 1.00 66.56 92 CYS A N 1
ATOM 709 C CA . CYS A 1 92 ? 10.409 1.458 6.479 1.00 66.56 92 CYS A CA 1
ATOM 710 C C . CYS A 1 92 ? 10.241 0.717 7.816 1.00 66.56 92 CYS A C 1
ATOM 712 O O . CYS A 1 92 ? 9.113 0.458 8.233 1.00 66.56 92 CYS A O 1
ATOM 714 N N . LEU A 1 93 ? 11.337 0.421 8.522 1.00 71.44 93 LEU A N 1
ATOM 715 C CA . LEU A 1 93 ? 11.287 -0.200 9.848 1.00 71.44 93 LEU A CA 1
ATOM 716 C C . LEU A 1 93 ? 10.609 0.700 10.883 1.00 71.44 93 LEU A C 1
ATOM 718 O O . LEU A 1 93 ? 9.816 0.195 11.674 1.00 71.44 93 LEU A O 1
ATOM 722 N N . ASN A 1 94 ? 10.843 2.016 10.841 1.00 72.75 94 ASN A N 1
ATOM 723 C CA . ASN A 1 94 ? 10.136 2.983 11.687 1.00 72.75 94 ASN A CA 1
ATOM 724 C C . ASN A 1 94 ? 8.622 2.833 11.539 1.00 72.75 94 ASN A C 1
ATOM 726 O O . ASN A 1 94 ? 7.880 2.713 12.512 1.00 72.75 94 ASN A O 1
ATOM 730 N N . MET A 1 95 ? 8.179 2.804 10.282 1.00 68.88 95 MET A N 1
ATOM 731 C CA . MET A 1 95 ? 6.774 2.701 9.930 1.00 68.88 95 MET A CA 1
ATOM 732 C C . MET A 1 95 ? 6.204 1.339 10.327 1.00 68.88 95 MET A C 1
ATOM 734 O O . MET A 1 95 ? 5.094 1.281 10.843 1.00 68.88 95 MET A O 1
ATOM 738 N N . LEU A 1 96 ? 6.949 0.244 10.169 1.00 71.19 96 LEU A N 1
ATOM 739 C CA . LEU A 1 96 ? 6.500 -1.080 10.608 1.00 71.19 96 LEU A CA 1
ATOM 740 C C . LEU A 1 96 ? 6.338 -1.155 12.131 1.00 71.19 96 LEU A C 1
ATOM 742 O O . LEU A 1 96 ? 5.349 -1.684 12.635 1.00 71.19 96 LEU A O 1
ATOM 746 N N . PHE A 1 97 ? 7.294 -0.603 12.870 1.00 67.56 97 PHE A N 1
ATOM 747 C CA . PHE A 1 97 ? 7.289 -0.639 14.326 1.00 67.56 97 PHE A CA 1
ATOM 748 C C . PHE A 1 97 ? 6.144 0.205 14.903 1.00 67.56 97 PHE A C 1
ATOM 750 O O . PHE A 1 97 ? 5.463 -0.222 15.836 1.00 67.56 97 PHE A O 1
ATOM 757 N N . ARG A 1 98 ? 5.848 1.349 14.273 1.00 69.44 98 ARG A N 1
ATOM 758 C CA . ARG A 1 98 ? 4.659 2.163 14.568 1.00 69.44 98 ARG A CA 1
ATOM 759 C C . ARG A 1 98 ? 3.347 1.428 14.299 1.00 69.44 98 ARG A C 1
ATOM 761 O O . ARG A 1 98 ? 2.436 1.523 15.123 1.00 69.44 98 ARG A O 1
ATOM 768 N N . ILE A 1 99 ? 3.255 0.650 13.217 1.00 72.69 99 ILE A N 1
ATOM 769 C CA . ILE A 1 99 ? 2.089 -0.205 12.942 1.00 72.69 99 ILE A CA 1
ATOM 770 C C . ILE A 1 99 ? 1.920 -1.232 14.066 1.00 72.69 99 ILE A C 1
ATOM 772 O O . ILE A 1 99 ? 0.860 -1.287 14.688 1.00 72.69 99 ILE A O 1
ATOM 776 N N . VAL A 1 100 ? 2.968 -2.000 14.381 1.00 72.44 100 VAL A N 1
ATOM 777 C CA . VAL A 1 100 ? 2.927 -3.041 15.426 1.00 72.44 100 VAL A CA 1
ATOM 778 C C . VAL A 1 100 ? 2.534 -2.452 16.780 1.00 72.44 100 VAL A C 1
ATOM 780 O O . VAL A 1 100 ? 1.639 -2.977 17.441 1.00 72.44 100 VAL A O 1
ATOM 783 N N . HIS A 1 101 ? 3.141 -1.328 17.162 1.00 69.31 101 HIS A N 1
ATOM 784 C CA . HIS A 1 101 ? 2.793 -0.611 18.386 1.00 69.31 101 HIS A CA 1
ATOM 785 C C . HIS A 1 101 ? 1.328 -0.151 18.377 1.00 69.31 101 HIS A C 1
ATOM 787 O O . HIS A 1 101 ? 0.628 -0.240 19.386 1.00 69.31 101 HIS A O 1
ATOM 793 N N . SER A 1 102 ? 0.834 0.307 17.224 1.00 65.25 102 SER A N 1
ATOM 794 C CA . SER A 1 102 ? -0.547 0.758 17.089 1.00 65.25 102 SER A CA 1
ATOM 795 C C . SER A 1 102 ? -1.567 -0.336 17.265 1.00 65.25 102 SER A C 1
ATOM 797 O O . SER A 1 102 ? -2.574 -0.127 17.938 1.00 65.25 102 SER A O 1
ATOM 799 N N . PHE A 1 103 ? -1.292 -1.501 16.714 1.00 68.56 103 PHE A N 1
ATOM 800 C CA . PHE A 1 103 ? -2.177 -2.623 16.892 1.00 68.56 103 PHE A CA 1
ATOM 801 C C . PHE A 1 103 ? -2.067 -3.265 18.276 1.00 68.56 103 PHE A C 1
ATOM 803 O O . PHE A 1 103 ? -3.098 -3.659 18.810 1.00 68.56 103 PHE A O 1
ATOM 810 N N . HIS A 1 104 ? -0.875 -3.333 18.882 1.00 69.56 104 HIS A N 1
ATOM 811 C CA . HIS A 1 104 ? -0.739 -3.802 20.267 1.00 69.56 104 HIS A CA 1
ATOM 812 C C . HIS A 1 104 ? -1.633 -2.982 21.207 1.00 69.56 104 HIS A C 1
ATOM 814 O O . HIS A 1 104 ? -2.331 -3.538 22.049 1.00 69.56 104 HIS A O 1
ATOM 820 N N . PHE A 1 105 ? -1.689 -1.664 20.995 1.00 66.75 105 PHE A N 1
ATOM 821 C CA . PHE A 1 105 ? -2.599 -0.788 21.726 1.00 66.75 105 PHE A CA 1
ATOM 822 C C . PHE A 1 105 ? -4.080 -1.144 21.504 1.00 66.75 105 PHE A C 1
ATOM 824 O O . PHE A 1 105 ? -4.831 -1.260 22.467 1.00 66.75 105 PHE A O 1
ATOM 831 N N . ILE A 1 106 ? -4.508 -1.357 20.252 1.00 66.50 106 ILE A N 1
ATOM 832 C CA . ILE A 1 106 ? -5.900 -1.738 19.943 1.00 66.50 106 ILE A CA 1
ATOM 833 C C . ILE A 1 106 ? -6.270 -3.057 20.640 1.00 66.50 106 ILE A C 1
ATOM 835 O O . ILE A 1 106 ? -7.385 -3.198 21.138 1.00 66.50 106 ILE A O 1
ATOM 839 N N . GLN A 1 107 ? -5.337 -4.011 20.709 1.00 67.19 107 GLN A N 1
ATOM 840 C CA . GLN A 1 107 ? -5.560 -5.287 21.389 1.00 67.19 107 GLN A CA 1
ATOM 841 C C . GLN A 1 107 ? -5.782 -5.126 22.891 1.00 67.19 107 GLN A C 1
ATOM 843 O O . GLN A 1 107 ? -6.701 -5.735 23.436 1.00 67.19 107 GLN A O 1
ATOM 848 N N . GLU A 1 108 ? -4.952 -4.315 23.541 1.00 67.12 108 GLU A N 1
ATOM 849 C CA . GLU A 1 108 ? -5.026 -4.072 24.982 1.00 67.12 108 GLU A CA 1
ATOM 850 C C . GLU A 1 108 ? -6.285 -3.273 25.351 1.00 67.12 108 GLU A C 1
ATOM 852 O O . GLU A 1 108 ? -6.983 -3.636 26.296 1.00 67.12 108 GLU A O 1
ATOM 857 N N . TYR A 1 109 ? -6.639 -2.265 24.545 1.00 65.56 109 TYR A N 1
ATOM 858 C CA . TYR A 1 109 ? -7.812 -1.414 24.761 1.00 65.56 109 TYR A CA 1
ATOM 859 C C . TYR A 1 109 ? -9.144 -2.164 24.588 1.00 65.56 109 TYR A C 1
ATOM 861 O O . TYR A 1 109 ? -10.025 -2.079 25.439 1.00 65.56 109 TYR A O 1
ATOM 869 N N . PHE A 1 110 ? -9.308 -2.930 23.502 1.00 65.12 110 PHE A N 1
ATOM 870 C CA . PHE A 1 110 ? -10.559 -3.657 23.237 1.00 65.12 110 PHE A CA 1
ATOM 871 C C . PHE A 1 110 ? -10.629 -5.034 23.923 1.00 65.12 110 PHE A C 1
ATOM 873 O O . PHE A 1 110 ? -11.620 -5.742 23.745 1.00 65.12 110 PHE A O 1
ATOM 880 N N . GLN A 1 111 ? -9.575 -5.447 24.646 1.00 65.69 111 GLN A N 1
ATOM 881 C CA . GLN A 1 111 ? -9.380 -6.816 25.156 1.00 65.69 111 GLN A CA 1
ATOM 882 C C . GLN A 1 111 ? -9.695 -7.904 24.115 1.00 65.69 111 GLN A C 1
ATOM 884 O O . GLN A 1 111 ? -10.163 -9.001 24.427 1.00 65.69 111 GLN A O 1
ATOM 889 N N . VAL A 1 112 ? -9.455 -7.593 22.840 1.00 63.25 112 VAL A N 1
ATOM 890 C CA . VAL A 1 112 ? -9.711 -8.523 21.745 1.00 63.25 112 VAL A CA 1
ATOM 891 C C . VAL A 1 112 ? -8.609 -9.575 21.711 1.00 63.25 112 VAL A C 1
ATOM 893 O O . VAL A 1 112 ? -7.424 -9.259 21.860 1.00 63.25 112 VAL A O 1
ATOM 896 N N . PRO A 1 113 ? -8.966 -10.847 21.486 1.00 65.62 113 PRO A N 1
ATOM 897 C CA . PRO A 1 113 ? -7.994 -11.921 21.493 1.00 65.62 113 PRO A CA 1
ATOM 898 C C . PRO A 1 113 ? -6.958 -11.740 20.377 1.00 65.62 113 PRO A C 1
ATOM 900 O O . PRO A 1 113 ? -7.227 -11.150 19.327 1.00 65.62 113 PRO A O 1
ATOM 903 N N . ARG A 1 114 ? -5.754 -12.290 20.589 1.00 62.50 114 ARG A N 1
ATOM 904 C CA . ARG A 1 114 ? -4.576 -12.055 19.733 1.00 62.50 114 ARG A CA 1
ATOM 905 C C . ARG A 1 114 ? -4.785 -12.383 18.247 1.00 62.50 114 ARG A C 1
ATOM 907 O O . ARG A 1 114 ? -4.062 -11.858 17.410 1.00 62.50 114 ARG A O 1
ATOM 914 N N . TYR A 1 115 ? -5.787 -13.196 17.919 1.00 62.56 115 TYR A N 1
ATOM 915 C CA . TYR A 1 115 ? -6.160 -13.580 16.557 1.00 62.56 115 TYR A CA 1
ATOM 916 C C . TYR A 1 115 ? -7.083 -12.583 15.831 1.00 62.56 115 TYR A C 1
ATOM 918 O O . TYR A 1 115 ? -7.369 -12.795 14.661 1.00 62.56 115 TYR A O 1
ATOM 926 N N . TRP A 1 116 ? -7.545 -11.490 16.454 1.00 66.06 116 TRP A N 1
ATOM 927 C CA . TRP A 1 116 ? -8.471 -10.537 15.810 1.00 66.06 116 TRP A CA 1
ATOM 928 C C . TRP A 1 116 ? -7.949 -9.959 14.479 1.00 66.06 116 TRP A C 1
ATOM 930 O O . TRP A 1 116 ? -8.718 -9.692 13.562 1.00 66.06 116 TRP A O 1
ATOM 940 N N . TRP A 1 117 ? -6.632 -9.871 14.319 1.00 63.19 117 TRP A N 1
ATOM 941 C CA . TRP A 1 117 ? -5.960 -9.450 13.090 1.00 63.19 117 TRP A CA 1
ATOM 942 C C . TRP A 1 117 ? -6.329 -10.278 11.861 1.00 63.19 117 TRP A C 1
ATOM 944 O O . TRP A 1 117 ? -6.365 -9.743 10.754 1.00 63.19 117 TRP A O 1
ATOM 954 N N . SER A 1 118 ? -6.645 -11.565 12.036 1.00 61.12 118 SER A N 1
ATOM 955 C CA . SER A 1 118 ? -7.073 -12.420 10.927 1.00 61.12 118 SER A CA 1
ATOM 956 C C . SER A 1 118 ? -8.455 -12.043 10.388 1.00 61.12 118 SER A C 1
ATOM 958 O O . SER A 1 118 ? -8.809 -12.496 9.307 1.00 61.12 118 SER A O 1
ATOM 960 N N . ARG A 1 119 ? -9.233 -11.227 11.117 1.00 64.50 119 ARG A N 1
ATOM 961 C CA . ARG A 1 119 ? -10.491 -10.633 10.633 1.00 64.50 119 ARG A CA 1
ATOM 962 C C . ARG A 1 119 ? -10.294 -9.311 9.889 1.00 64.50 119 ARG A C 1
ATOM 964 O O . ARG A 1 119 ? -11.189 -8.913 9.159 1.00 64.50 119 ARG A O 1
ATOM 971 N N . ILE A 1 120 ? -9.169 -8.624 10.097 1.00 66.94 120 ILE A N 1
ATOM 972 C CA . ILE A 1 120 ? -8.825 -7.377 9.387 1.00 66.94 120 ILE A CA 1
ATOM 973 C C . ILE A 1 120 ? -8.143 -7.688 8.054 1.00 66.94 120 ILE A C 1
ATOM 975 O O . ILE A 1 120 ? -8.264 -6.930 7.094 1.00 66.94 120 ILE A O 1
ATOM 979 N N . LEU A 1 121 ? -7.388 -8.787 8.006 1.00 70.88 121 LEU A N 1
ATOM 980 C CA . LEU A 1 121 ? -6.755 -9.246 6.782 1.00 70.88 121 LEU A CA 1
ATOM 981 C C . LEU A 1 121 ? -7.826 -9.640 5.753 1.00 70.88 121 LEU A C 1
ATOM 983 O O . LEU A 1 121 ? -8.764 -10.356 6.110 1.00 70.88 121 LEU A O 1
ATOM 987 N N . PRO A 1 122 ? -7.674 -9.215 4.484 1.00 71.06 122 PRO A N 1
ATOM 988 C CA . PRO A 1 122 ? -8.558 -9.658 3.420 1.00 71.06 122 PRO A CA 1
ATOM 989 C C . PRO A 1 122 ? -8.495 -11.182 3.277 1.00 71.06 122 PRO A C 1
ATOM 991 O O . PRO A 1 122 ? -7.504 -11.829 3.641 1.00 71.06 122 PRO A O 1
ATOM 994 N N . HIS A 1 123 ? -9.560 -11.753 2.728 1.00 74.75 123 HIS A N 1
ATOM 995 C CA . HIS A 1 123 ? -9.736 -13.173 2.485 1.00 74.75 123 HIS A CA 1
ATOM 996 C C . HIS A 1 123 ? -8.481 -13.778 1.841 1.00 74.75 123 HIS A C 1
ATOM 998 O O . HIS A 1 123 ? -7.877 -13.195 0.935 1.00 74.75 123 HIS A O 1
ATOM 1004 N N . SER A 1 124 ? -8.091 -14.987 2.261 1.00 77.00 124 SER A N 1
ATOM 1005 C CA . SER A 1 124 ? -6.825 -15.611 1.844 1.00 77.00 124 SER A CA 1
ATOM 1006 C C . SER A 1 124 ? -6.659 -15.699 0.320 1.00 77.00 124 SER A C 1
ATOM 1008 O O . SER A 1 124 ? -5.543 -15.597 -0.181 1.00 77.00 124 SER A O 1
ATOM 1010 N N . SER A 1 125 ? -7.758 -15.805 -0.436 1.00 75.62 125 SER A N 1
ATOM 1011 C CA . SER A 1 125 ? -7.746 -15.762 -1.908 1.00 75.62 125 SER A CA 1
ATOM 1012 C C . SER A 1 125 ? -7.266 -14.425 -2.486 1.00 75.62 125 SER A C 1
ATOM 1014 O O . SER A 1 125 ? -6.585 -14.414 -3.509 1.00 75.62 125 SER A O 1
ATOM 1016 N N . VAL A 1 126 ? -7.588 -13.298 -1.846 1.00 76.69 126 VAL A N 1
ATOM 1017 C CA . VAL A 1 126 ? -7.139 -11.963 -2.271 1.00 76.69 126 VAL A CA 1
ATOM 1018 C C . VAL A 1 126 ? -5.641 -11.822 -2.024 1.00 76.69 126 VAL A C 1
ATOM 1020 O O . VAL A 1 126 ? -4.914 -11.372 -2.906 1.00 76.69 126 VAL A O 1
ATOM 1023 N N . ILE A 1 127 ? -5.155 -12.298 -0.872 1.00 81.56 127 ILE A N 1
ATOM 1024 C CA . ILE A 1 127 ? -3.721 -12.323 -0.544 1.00 81.56 127 ILE A CA 1
ATOM 1025 C C . ILE A 1 127 ? -2.950 -13.206 -1.535 1.00 81.56 127 ILE A C 1
ATOM 1027 O O . ILE A 1 127 ? -1.921 -12.787 -2.063 1.00 81.56 127 ILE A O 1
ATOM 1031 N N . GLN A 1 128 ? -3.461 -14.400 -1.842 1.00 82.62 128 GLN A N 1
ATOM 1032 C CA . GLN A 1 128 ? -2.860 -15.291 -2.840 1.00 82.62 128 GLN A CA 1
ATOM 1033 C C . GLN A 1 128 ? -2.818 -14.642 -4.228 1.00 82.62 128 GLN A C 1
ATOM 1035 O O . GLN A 1 128 ? -1.790 -14.700 -4.898 1.00 82.62 128 GLN A O 1
ATOM 1040 N N . THR A 1 129 ? -3.899 -13.972 -4.634 1.00 78.06 129 THR A N 1
ATOM 1041 C CA . THR A 1 129 ? -3.976 -13.275 -5.927 1.00 78.06 129 THR A CA 1
ATOM 1042 C C . THR A 1 129 ? -2.995 -12.107 -5.989 1.00 78.06 129 THR A C 1
ATOM 1044 O O . THR A 1 129 ? -2.310 -11.936 -6.991 1.00 78.06 129 THR A O 1
ATOM 1047 N N . LEU A 1 130 ? -2.854 -11.343 -4.903 1.00 78.50 130 LEU A N 1
ATOM 1048 C CA . LEU A 1 130 ? -1.854 -10.281 -4.775 1.00 78.50 130 LEU A CA 1
ATOM 1049 C C . LEU A 1 130 ? -0.431 -10.831 -4.965 1.00 78.50 130 LEU A C 1
ATOM 1051 O O . LEU A 1 130 ? 0.333 -10.320 -5.792 1.00 78.50 130 LEU A O 1
ATOM 1055 N N . ILE A 1 131 ? -0.079 -11.896 -4.241 1.00 80.50 131 ILE A N 1
ATOM 1056 C CA . ILE A 1 131 ? 1.241 -12.537 -4.349 1.00 80.50 131 ILE A CA 1
ATOM 1057 C C . ILE A 1 131 ? 1.471 -13.048 -5.776 1.00 80.50 131 ILE A C 1
ATOM 1059 O O . ILE A 1 131 ? 2.506 -12.742 -6.370 1.00 80.50 131 ILE A O 1
ATOM 1063 N N . ALA A 1 132 ? 0.495 -13.753 -6.354 1.00 80.62 132 ALA A N 1
ATOM 1064 C CA . ALA A 1 132 ? 0.576 -14.281 -7.712 1.00 80.62 132 ALA A CA 1
ATOM 1065 C C . ALA A 1 132 ? 0.772 -13.167 -8.749 1.00 80.62 132 ALA A C 1
ATOM 1067 O O . ALA A 1 132 ? 1.681 -13.254 -9.569 1.00 80.62 132 ALA A O 1
ATOM 1068 N N . ILE A 1 133 ? -0.009 -12.085 -8.674 1.00 81.44 133 ILE A N 1
ATOM 1069 C CA . ILE A 1 133 ? 0.123 -10.934 -9.577 1.00 81.44 133 ILE A CA 1
ATOM 1070 C C . ILE A 1 133 ? 1.494 -10.285 -9.435 1.00 81.44 133 ILE A C 1
ATOM 1072 O O . ILE A 1 133 ? 2.105 -9.975 -10.448 1.00 81.44 133 ILE A O 1
ATOM 1076 N N . THR A 1 134 ? 2.013 -10.127 -8.215 1.00 75.50 134 THR A N 1
ATOM 1077 C CA . THR A 1 134 ? 3.363 -9.571 -8.017 1.00 75.50 134 THR A CA 1
ATOM 1078 C C . THR A 1 134 ? 4.432 -10.440 -8.648 1.00 75.50 134 THR A C 1
ATOM 1080 O O . THR A 1 134 ? 5.340 -9.913 -9.286 1.00 75.50 134 THR A O 1
ATOM 1083 N N . ILE A 1 135 ? 4.333 -11.761 -8.505 1.00 78.31 135 ILE A N 1
ATOM 1084 C CA . ILE A 1 135 ? 5.279 -12.682 -9.138 1.00 78.31 135 ILE A CA 1
ATOM 1085 C C . ILE A 1 135 ? 5.162 -12.571 -10.662 1.00 78.31 135 ILE A C 1
ATOM 1087 O O . ILE A 1 135 ? 6.170 -12.363 -11.331 1.00 78.31 135 ILE A O 1
ATOM 1091 N N . ILE A 1 136 ? 3.944 -12.619 -11.209 1.00 78.88 136 ILE A N 1
ATOM 1092 C CA . ILE A 1 136 ? 3.689 -12.536 -12.654 1.00 78.88 136 ILE A CA 1
ATOM 1093 C C . ILE A 1 136 ? 4.200 -11.213 -13.234 1.00 78.88 136 ILE A C 1
ATOM 1095 O O . ILE A 1 136 ? 4.887 -11.231 -14.254 1.00 78.88 136 ILE A O 1
ATOM 1099 N N . THR A 1 137 ? 3.928 -10.070 -12.599 1.00 75.31 137 THR A N 1
ATOM 1100 C CA . THR A 1 137 ? 4.391 -8.766 -13.097 1.00 75.31 137 THR A CA 1
ATOM 1101 C C . THR A 1 137 ? 5.902 -8.607 -12.965 1.00 75.31 137 THR A C 1
ATOM 1103 O O . THR A 1 137 ? 6.516 -8.035 -13.857 1.00 75.31 137 THR A O 1
ATOM 1106 N N . SER A 1 138 ? 6.523 -9.158 -11.919 1.00 69.44 138 SER A N 1
ATOM 1107 C CA . SER A 1 138 ? 7.986 -9.121 -11.749 1.00 69.44 138 SER A CA 1
ATOM 1108 C C . SER A 1 138 ? 8.702 -10.014 -12.765 1.00 69.44 138 SER A C 1
ATOM 1110 O O . SER A 1 138 ? 9.719 -9.630 -13.331 1.00 69.44 138 SER A O 1
ATOM 1112 N N . VAL A 1 139 ? 8.153 -11.199 -13.042 1.00 75.56 139 VAL A N 1
ATOM 1113 C CA . VAL A 1 139 ? 8.671 -12.109 -14.074 1.00 75.56 139 VAL A CA 1
ATOM 1114 C C . VAL A 1 139 ? 8.469 -11.498 -15.461 1.00 75.56 139 VAL A C 1
ATOM 1116 O O . VAL A 1 139 ? 9.395 -11.474 -16.266 1.00 75.56 139 VAL A O 1
ATOM 1119 N N . SER A 1 140 ? 7.291 -10.936 -15.728 1.00 72.69 140 SER A N 1
ATOM 1120 C CA . SER A 1 140 ? 6.991 -10.251 -16.986 1.00 72.69 140 SER A CA 1
ATOM 1121 C C . SER A 1 140 ? 7.930 -9.071 -17.247 1.00 72.69 140 SER A C 1
ATOM 1123 O O . SER A 1 140 ? 8.366 -8.893 -18.379 1.00 72.69 140 SER A O 1
ATOM 1125 N N . GLU A 1 141 ? 8.293 -8.309 -16.211 1.00 69.88 141 GLU A N 1
ATOM 1126 C CA . GLU A 1 141 ? 9.279 -7.226 -16.305 1.00 69.88 141 GLU A CA 1
ATOM 1127 C C . GLU A 1 141 ? 10.638 -7.779 -16.762 1.00 69.88 141 GLU A C 1
ATOM 1129 O O . GLU A 1 141 ? 11.206 -7.277 -17.723 1.00 69.88 141 GLU A O 1
ATOM 1134 N N . VAL A 1 142 ? 11.124 -8.874 -16.168 1.00 69.75 142 VAL A N 1
ATOM 1135 C CA . VAL A 1 142 ? 12.426 -9.470 -16.525 1.00 69.75 142 VAL A CA 1
ATOM 1136 C C . VAL A 1 142 ? 12.440 -10.057 -17.942 1.00 69.75 142 VAL A C 1
ATOM 1138 O O . VAL A 1 142 ? 13.413 -9.867 -18.668 1.00 69.75 142 VAL A O 1
ATOM 1141 N N . TYR A 1 143 ? 11.376 -10.751 -18.357 1.00 66.38 143 TYR A N 1
ATOM 1142 C CA . TYR A 1 143 ? 11.325 -11.416 -19.668 1.00 66.38 143 TYR A CA 1
ATOM 1143 C C . TYR A 1 143 ? 10.998 -10.471 -20.830 1.00 66.38 143 TYR A C 1
ATOM 1145 O O . TYR A 1 143 ? 11.432 -10.711 -21.959 1.00 66.38 143 TYR A O 1
ATOM 1153 N N . LEU A 1 144 ? 10.219 -9.415 -20.583 1.00 64.44 144 LEU A N 1
ATOM 1154 C CA . LEU A 1 144 ? 9.801 -8.468 -21.618 1.00 64.44 144 LEU A CA 1
ATOM 1155 C C . LEU A 1 144 ? 10.634 -7.180 -21.622 1.00 64.44 144 LEU A C 1
ATOM 1157 O O . LEU A 1 144 ? 10.387 -6.326 -22.476 1.00 64.44 144 LEU A O 1
ATOM 1161 N N . CYS A 1 145 ? 11.629 -7.012 -20.741 1.00 62.44 145 CYS A N 1
ATOM 1162 C CA . CYS A 1 145 ? 12.399 -5.772 -20.767 1.00 62.44 145 CYS A CA 1
ATOM 1163 C C . CYS A 1 145 ? 13.321 -5.641 -21.988 1.00 62.44 145 CYS A C 1
ATOM 1165 O O . CYS A 1 145 ? 14.035 -6.561 -22.380 1.00 62.44 145 CYS A O 1
ATOM 1167 N N . CYS A 1 146 ? 13.356 -4.400 -22.486 1.00 61.72 146 CYS A N 1
ATOM 1168 C CA . CYS A 1 146 ? 14.575 -3.695 -22.886 1.00 61.72 146 CYS A CA 1
ATOM 1169 C C . CYS A 1 146 ? 15.155 -3.910 -24.300 1.00 61.72 146 CYS A C 1
ATOM 1171 O O . CYS A 1 146 ? 16.290 -3.512 -24.527 1.00 61.72 146 CYS A O 1
ATOM 1173 N N . ASP A 1 147 ? 14.377 -4.407 -25.267 1.00 61.88 147 ASP A N 1
ATOM 1174 C CA . ASP A 1 147 ? 14.822 -4.466 -26.682 1.00 61.88 147 ASP A CA 1
ATOM 1175 C C . ASP A 1 147 ? 13.946 -3.677 -27.664 1.00 61.88 147 ASP A C 1
ATOM 1177 O O . ASP A 1 147 ? 14.424 -3.207 -28.692 1.00 61.88 147 ASP A O 1
ATOM 1181 N N . SER A 1 148 ? 12.637 -3.558 -27.412 1.00 67.94 148 SER A N 1
ATOM 1182 C CA . SER A 1 148 ? 11.712 -2.983 -28.396 1.00 67.94 148 SER A CA 1
ATOM 1183 C C . SER A 1 148 ? 10.452 -2.411 -27.749 1.00 67.94 148 SER A C 1
ATOM 1185 O O . SER A 1 148 ? 9.937 -2.969 -26.777 1.00 67.94 148 SER A O 1
ATOM 1187 N N . ILE A 1 149 ? 9.919 -1.326 -28.322 1.00 71.25 149 ILE A N 1
ATOM 1188 C CA . ILE A 1 149 ? 8.684 -0.646 -27.886 1.00 71.25 149 ILE A CA 1
ATOM 1189 C C . ILE A 1 149 ? 7.486 -1.604 -27.815 1.00 71.25 149 ILE A C 1
ATOM 1191 O O . ILE A 1 149 ? 6.660 -1.496 -26.910 1.00 71.25 149 ILE A O 1
ATOM 1195 N N . TYR A 1 150 ? 7.430 -2.606 -28.697 1.00 75.94 150 TYR A N 1
ATOM 1196 C CA . TYR A 1 150 ? 6.366 -3.611 -28.690 1.00 75.94 150 TYR A CA 1
ATOM 1197 C C . TYR A 1 150 ? 6.343 -4.448 -27.402 1.00 75.94 150 TYR A C 1
ATOM 1199 O O . TYR A 1 150 ? 5.264 -4.766 -26.904 1.00 75.94 150 TYR A O 1
ATOM 1207 N N . LYS A 1 151 ? 7.505 -4.768 -26.813 1.00 75.12 151 LYS A N 1
ATOM 1208 C CA . LYS A 1 151 ? 7.572 -5.545 -25.563 1.00 75.12 151 LYS A CA 1
ATOM 1209 C C . LYS A 1 151 ? 7.066 -4.733 -24.359 1.00 75.12 151 LYS A C 1
ATOM 1211 O O . LYS A 1 151 ? 6.376 -5.283 -23.503 1.00 75.12 151 LYS A O 1
ATOM 1216 N N . TRP A 1 152 ? 7.310 -3.417 -24.339 1.00 70.69 152 TRP A N 1
ATOM 1217 C CA . TRP A 1 152 ? 6.747 -2.507 -23.330 1.00 70.69 15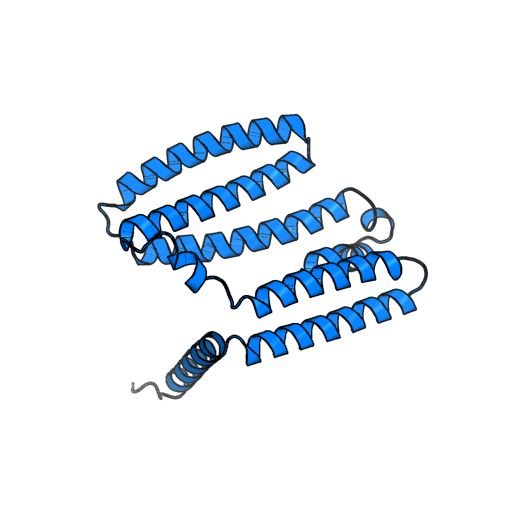2 TRP A CA 1
ATOM 1218 C C . TRP A 1 152 ? 5.217 -2.424 -23.409 1.00 70.69 152 TRP A C 1
ATOM 1220 O O . TRP A 1 152 ? 4.551 -2.448 -22.374 1.00 70.69 152 TRP A O 1
ATOM 1230 N N . ILE A 1 153 ? 4.654 -2.382 -24.622 1.00 77.19 153 ILE A N 1
ATOM 1231 C CA . ILE A 1 153 ? 3.197 -2.385 -24.834 1.00 77.19 153 ILE A CA 1
ATOM 1232 C C . ILE A 1 153 ? 2.584 -3.692 -24.313 1.00 77.19 153 ILE A C 1
ATOM 1234 O O . ILE A 1 153 ? 1.597 -3.656 -23.578 1.00 77.19 153 ILE A O 1
ATOM 1238 N N . TRP A 1 154 ? 3.195 -4.841 -24.620 1.00 78.88 154 TRP A N 1
ATOM 1239 C CA . TRP A 1 154 ? 2.748 -6.137 -24.097 1.00 78.88 154 TRP A CA 1
ATOM 1240 C C . TRP A 1 154 ? 2.825 -6.222 -22.570 1.00 78.88 154 TRP A C 1
ATOM 1242 O O . TRP A 1 154 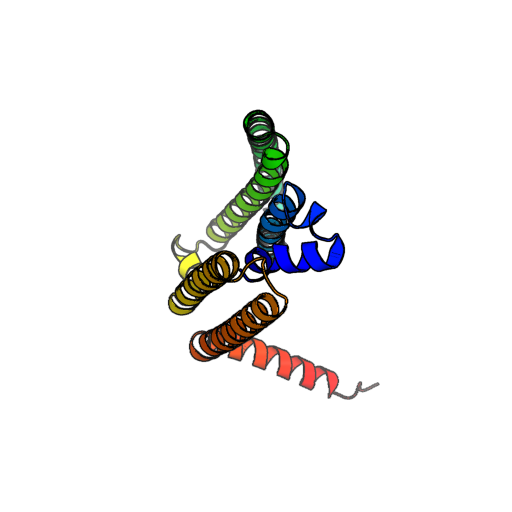? 1.894 -6.725 -21.940 1.00 78.88 154 TRP A O 1
ATOM 1252 N N . HIS A 1 155 ? 3.885 -5.686 -21.959 1.00 78.12 155 HIS A N 1
ATOM 1253 C CA . HIS A 1 155 ? 4.011 -5.631 -20.503 1.00 78.12 155 HIS A CA 1
ATOM 1254 C C . HIS A 1 155 ? 2.939 -4.732 -19.860 1.00 78.12 155 HIS A C 1
ATOM 1256 O O . HIS A 1 155 ? 2.372 -5.083 -18.824 1.00 78.12 155 HIS A O 1
ATOM 1262 N N . PHE A 1 156 ? 2.609 -3.593 -20.477 1.00 79.19 156 PHE A N 1
ATOM 1263 C CA . PHE A 1 156 ? 1.536 -2.712 -20.007 1.00 79.19 156 PHE A CA 1
ATOM 1264 C C . PHE A 1 156 ? 0.157 -3.381 -20.100 1.00 79.19 156 PHE A C 1
ATOM 1266 O O . PHE A 1 156 ? -0.591 -3.387 -19.121 1.00 79.19 156 PHE A O 1
ATOM 1273 N N . LEU A 1 157 ? -0.156 -4.005 -21.241 1.00 83.81 157 LEU A N 1
ATOM 1274 C CA . LEU A 1 157 ? -1.414 -4.733 -21.436 1.00 83.81 157 LEU A CA 1
ATOM 1275 C C . LEU A 1 157 ? -1.567 -5.885 -20.438 1.00 83.81 157 LEU A C 1
ATOM 1277 O O . LEU A 1 157 ? -2.630 -6.030 -19.834 1.00 83.81 157 LEU A O 1
ATOM 1281 N N . LEU A 1 158 ? -0.500 -6.657 -20.201 1.00 83.69 158 LEU A N 1
ATOM 1282 C CA . LEU A 1 158 ? -0.527 -7.760 -19.242 1.00 83.69 158 LEU A CA 1
ATOM 1283 C C . LEU A 1 158 ? -0.868 -7.280 -17.824 1.00 83.69 158 LEU A C 1
ATOM 1285 O O . LEU A 1 158 ? -1.700 -7.901 -17.158 1.00 83.69 158 LEU A O 1
ATOM 1289 N N . GLY A 1 159 ? -0.274 -6.181 -17.350 1.00 80.19 159 GLY A N 1
ATOM 1290 C CA . GLY A 1 159 ? -0.625 -5.659 -16.027 1.00 80.19 159 GLY A CA 1
ATOM 1291 C C . GLY A 1 159 ? -1.998 -5.013 -15.972 1.00 80.19 159 GLY A C 1
ATOM 1292 O O . GLY A 1 159 ? -2.657 -5.149 -14.945 1.00 80.19 159 GLY A O 1
ATOM 1293 N N . GLY A 1 160 ? -2.470 -4.398 -17.060 1.00 82.69 160 GLY A N 1
ATOM 1294 C CA . GLY A 1 160 ? -3.859 -3.948 -17.176 1.00 82.69 160 GLY A CA 1
ATOM 1295 C C . GLY A 1 160 ? -4.842 -5.108 -16.990 1.00 82.69 160 GLY A C 1
ATOM 1296 O O . GLY A 1 160 ? -5.750 -5.030 -16.160 1.00 82.69 160 GLY A O 1
ATOM 1297 N N . CYS A 1 161 ? -4.606 -6.232 -17.670 1.00 85.50 161 CYS A N 1
ATOM 1298 C CA . CYS A 1 161 ? -5.390 -7.454 -17.485 1.00 85.50 161 CYS A CA 1
ATOM 1299 C C . CYS A 1 161 ? -5.285 -8.005 -16.052 1.00 85.50 161 CYS A C 1
ATOM 1301 O O . CYS A 1 161 ? -6.304 -8.355 -15.458 1.00 85.50 161 CYS A O 1
ATOM 1303 N N . CYS A 1 162 ? -4.083 -8.040 -15.463 1.00 82.88 162 CYS A N 1
ATOM 1304 C CA . CYS A 1 162 ? -3.893 -8.495 -14.079 1.00 82.88 162 CYS A CA 1
ATOM 1305 C C . CYS A 1 162 ? -4.614 -7.596 -13.063 1.00 82.88 162 CYS A C 1
ATOM 1307 O O . CYS A 1 162 ? -5.158 -8.094 -12.080 1.00 82.88 162 CYS A O 1
ATOM 1309 N N . PHE A 1 163 ? -4.644 -6.283 -13.294 1.00 84.06 163 PHE A N 1
ATOM 1310 C CA . PHE A 1 163 ? -5.361 -5.330 -12.450 1.00 84.06 163 PHE A CA 1
ATOM 1311 C C . PHE A 1 163 ? -6.877 -5.542 -12.511 1.00 84.06 163 PHE A C 1
ATOM 1313 O O . PHE A 1 163 ? -7.528 -5.602 -11.469 1.00 84.06 163 PHE A O 1
ATOM 1320 N N . LEU A 1 164 ? -7.437 -5.731 -13.709 1.00 85.81 164 LEU A N 1
ATOM 1321 C CA . LEU A 1 164 ? -8.860 -6.041 -13.870 1.00 85.81 164 LEU A CA 1
ATOM 1322 C C . LEU A 1 164 ? -9.229 -7.373 -13.203 1.00 85.81 164 LEU A C 1
ATOM 1324 O O . LEU A 1 164 ? -10.238 -7.451 -12.504 1.00 85.81 164 LEU A O 1
ATOM 1328 N N . LEU A 1 165 ? -8.384 -8.397 -13.352 1.00 85.00 165 LEU A N 1
ATOM 1329 C CA . LEU A 1 165 ? -8.575 -9.687 -12.689 1.00 85.00 165 LEU A CA 1
ATOM 1330 C C . LEU A 1 165 ? -8.503 -9.558 -11.162 1.00 85.00 165 LEU A C 1
ATOM 1332 O O . LEU A 1 165 ? -9.312 -10.159 -10.459 1.00 85.00 165 LEU A O 1
ATOM 1336 N N . PHE A 1 166 ? -7.587 -8.742 -10.636 1.00 84.94 166 PHE A N 1
ATOM 1337 C CA . PHE A 1 166 ? -7.522 -8.451 -9.205 1.00 84.94 166 PHE A CA 1
ATOM 1338 C C . PHE A 1 166 ? -8.812 -7.809 -8.690 1.00 84.94 166 PHE A C 1
ATOM 1340 O O . PHE A 1 166 ? -9.379 -8.290 -7.710 1.00 84.94 166 PHE A O 1
ATOM 1347 N N . LEU A 1 167 ? -9.299 -6.762 -9.366 1.00 83.88 167 LEU A N 1
ATOM 1348 C CA . LEU A 1 167 ? -10.551 -6.095 -9.000 1.00 83.88 167 LEU A CA 1
ATOM 1349 C C . LEU A 1 167 ? -11.736 -7.060 -9.037 1.00 83.88 167 LEU A C 1
ATOM 1351 O O . LEU A 1 167 ? -12.563 -7.048 -8.130 1.00 83.88 167 LEU A O 1
ATOM 1355 N N . TRP A 1 168 ? -11.785 -7.928 -10.045 1.00 85.06 168 TRP A N 1
ATOM 1356 C CA . TRP A 1 168 ? -12.808 -8.961 -10.156 1.00 85.06 168 TRP A CA 1
ATOM 1357 C C . TRP A 1 168 ? -12.766 -9.946 -8.979 1.00 85.06 168 TRP A C 1
ATOM 1359 O O . TRP A 1 168 ? -13.798 -10.248 -8.381 1.00 85.06 168 TRP A O 1
ATOM 1369 N N . VAL A 1 169 ? -11.579 -10.434 -8.602 1.00 83.31 169 VAL A N 1
ATOM 1370 C CA . VAL A 1 169 ? -11.420 -11.350 -7.458 1.00 83.31 169 VAL A CA 1
ATOM 1371 C C . VAL A 1 169 ? -11.813 -10.674 -6.147 1.00 83.31 169 VAL A C 1
ATOM 1373 O O . VAL A 1 169 ? -12.503 -11.296 -5.339 1.00 83.31 169 VAL A O 1
ATOM 1376 N N . VAL A 1 170 ? -11.420 -9.413 -5.942 1.00 83.88 170 VAL A N 1
ATOM 1377 C CA . VAL A 1 170 ? -11.849 -8.622 -4.779 1.00 83.88 170 VAL A CA 1
ATOM 1378 C C . VAL A 1 170 ? -13.368 -8.500 -4.764 1.00 83.88 170 VAL A C 1
ATOM 1380 O O . VAL A 1 170 ? -13.984 -8.785 -3.745 1.00 83.88 170 VAL A O 1
ATOM 1383 N N . TRP A 1 171 ? -13.985 -8.167 -5.896 1.00 83.06 171 TRP A N 1
ATOM 1384 C CA . TRP A 1 171 ? -15.434 -8.011 -5.979 1.00 83.06 171 TRP A CA 1
ATOM 1385 C C . TRP A 1 171 ? -16.197 -9.295 -5.626 1.00 83.06 171 TRP A C 1
ATOM 1387 O O . TRP A 1 171 ? -17.221 -9.220 -4.959 1.00 83.06 171 TRP A O 1
ATOM 1397 N N . LEU A 1 172 ? -15.678 -10.468 -6.005 1.00 82.75 172 LEU A N 1
ATOM 1398 C CA . LEU A 1 172 ? -16.310 -11.757 -5.699 1.00 82.75 172 LEU A CA 1
ATOM 1399 C C . LEU A 1 172 ? -16.031 -12.285 -4.286 1.00 82.75 172 LEU A C 1
ATOM 1401 O O . LEU A 1 172 ? -16.837 -13.045 -3.744 1.00 82.75 172 LEU A O 1
ATOM 1405 N N . LYS A 1 173 ? -14.850 -11.998 -3.726 1.00 82.81 173 LYS A N 1
ATOM 1406 C CA . LYS A 1 173 ? -14.396 -12.582 -2.451 1.00 82.81 173 LYS A CA 1
ATOM 1407 C C . LYS A 1 173 ? -14.584 -11.652 -1.256 1.00 82.81 173 LYS A C 1
ATOM 1409 O O . LYS A 1 173 ? -14.705 -12.155 -0.146 1.00 82.81 173 LYS A O 1
ATOM 1414 N N . GLU A 1 174 ? -14.671 -10.345 -1.479 1.00 80.12 174 GLU A N 1
ATOM 1415 C CA . GLU A 1 174 ? -14.822 -9.313 -0.445 1.00 80.12 174 GLU A CA 1
ATOM 1416 C C . GLU A 1 174 ? -16.202 -8.647 -0.518 1.00 80.12 174 GLU A C 1
ATOM 1418 O O . GLU A 1 174 ? -16.326 -7.420 -0.539 1.00 80.12 174 GLU A O 1
ATOM 1423 N N . ASN A 1 175 ? -17.266 -9.456 -0.553 1.00 77.25 175 ASN A N 1
ATOM 1424 C CA . ASN A 1 175 ? -18.643 -8.955 -0.638 1.00 77.25 175 ASN A CA 1
ATOM 1425 C C . ASN A 1 175 ? -18.986 -7.977 0.503 1.00 77.25 175 ASN A C 1
ATOM 1427 O O . ASN A 1 175 ? -19.704 -7.006 0.278 1.00 77.25 175 ASN A O 1
ATOM 1431 N N . GLU A 1 176 ? -18.445 -8.199 1.705 1.00 77.31 176 GLU A N 1
ATOM 1432 C CA . GLU A 1 176 ? -18.608 -7.311 2.868 1.00 77.31 176 GLU A CA 1
ATOM 1433 C C . GLU A 1 176 ? -18.018 -5.916 2.615 1.00 77.31 176 GLU A C 1
ATOM 1435 O O . GLU A 1 176 ? -18.659 -4.900 2.887 1.00 77.31 176 GLU A O 1
ATOM 1440 N N . LEU A 1 177 ? -16.819 -5.849 2.029 1.00 76.38 177 LEU A N 1
ATOM 1441 C CA . LEU A 1 177 ? -16.143 -4.588 1.730 1.00 76.38 177 LEU A CA 1
ATOM 1442 C C . LEU A 1 177 ? -16.863 -3.834 0.607 1.00 76.38 177 LEU A C 1
ATOM 1444 O O . LEU A 1 177 ? -17.087 -2.628 0.713 1.00 76.38 177 LEU A O 1
ATOM 1448 N N . VAL A 1 178 ? -17.292 -4.548 -0.438 1.00 79.44 178 VAL A N 1
ATOM 1449 C CA . VAL A 1 178 ? -18.087 -3.980 -1.539 1.00 79.44 178 VAL A CA 1
ATOM 1450 C C . VAL A 1 178 ? -19.408 -3.422 -1.019 1.00 79.44 178 VAL A C 1
ATOM 1452 O O . VAL A 1 178 ? -19.783 -2.299 -1.363 1.00 79.44 178 VAL A O 1
ATOM 1455 N N . ARG A 1 179 ? -20.099 -4.175 -0.158 1.00 82.50 179 ARG A N 1
ATOM 1456 C CA . ARG A 1 179 ? -21.362 -3.751 0.445 1.00 82.50 179 ARG A CA 1
ATOM 1457 C C . ARG A 1 179 ? -21.178 -2.519 1.324 1.00 82.50 179 ARG A C 1
ATOM 1459 O O . ARG A 1 179 ? -21.941 -1.570 1.175 1.00 82.50 179 ARG A O 1
ATOM 1466 N N . PHE A 1 180 ? -20.148 -2.493 2.168 1.00 84.00 180 PHE A N 1
ATOM 1467 C CA . PHE A 1 180 ? -19.826 -1.326 2.989 1.00 84.00 180 PHE A CA 1
ATOM 1468 C C . PHE A 1 180 ? -19.580 -0.074 2.131 1.00 84.00 180 PHE A C 1
ATOM 1470 O O . PHE A 1 180 ? -20.159 0.981 2.392 1.00 84.00 180 PHE A O 1
ATOM 1477 N N . VAL A 1 181 ? -18.768 -0.188 1.074 1.00 82.62 181 VAL A N 1
ATOM 1478 C CA . VAL A 1 181 ? -18.484 0.928 0.154 1.00 82.62 181 VAL A CA 1
ATOM 1479 C C . VAL A 1 181 ? -19.755 1.396 -0.557 1.00 82.62 181 VAL A C 1
ATOM 1481 O O . VAL A 1 181 ? -20.007 2.600 -0.632 1.00 82.62 181 VAL A O 1
ATOM 1484 N N . TYR A 1 182 ? -20.580 0.463 -1.032 1.00 85.19 182 TYR A N 1
ATOM 1485 C CA . TYR A 1 182 ? -21.851 0.771 -1.683 1.00 85.19 182 TYR A CA 1
ATOM 1486 C C . TYR A 1 182 ? -22.821 1.498 -0.741 1.00 85.19 182 TYR A C 1
ATOM 1488 O O . TYR A 1 182 ? -23.435 2.495 -1.123 1.00 85.19 182 TYR A O 1
ATOM 1496 N N . GLU A 1 183 ? -22.926 1.050 0.512 1.00 87.88 183 GLU A N 1
ATOM 1497 C CA . GLU A 1 183 ? -23.763 1.690 1.529 1.00 87.88 183 GLU A CA 1
ATOM 1498 C C . GLU A 1 183 ? -23.283 3.113 1.857 1.00 87.88 183 GLU A C 1
ATOM 1500 O O . GLU A 1 183 ? -24.108 4.026 1.958 1.00 87.88 183 GLU A O 1
ATOM 1505 N N . GLN A 1 184 ? -21.968 3.346 1.953 1.00 86.81 184 GLN A N 1
ATOM 1506 C CA . GLN A 1 184 ? -21.416 4.696 2.142 1.00 86.81 184 GLN A CA 1
ATOM 1507 C C . GLN A 1 184 ? -21.673 5.603 0.933 1.00 86.81 184 GLN A C 1
ATOM 1509 O O . GLN A 1 184 ? -22.036 6.770 1.105 1.00 86.81 184 GLN A O 1
ATOM 1514 N N . TRP A 1 185 ? -21.530 5.076 -0.285 1.00 86.81 185 TRP A N 1
ATOM 1515 C CA . TRP A 1 185 ? -21.787 5.832 -1.511 1.00 86.81 185 TRP A CA 1
ATOM 1516 C C . TRP A 1 185 ? -23.259 6.248 -1.616 1.00 86.81 185 TRP A C 1
ATOM 1518 O O . TRP A 1 185 ? -23.555 7.432 -1.779 1.00 86.81 185 TRP A O 1
ATOM 1528 N N . LYS A 1 186 ? -24.185 5.313 -1.366 1.00 88.00 186 LYS A N 1
ATOM 1529 C CA . LYS A 1 186 ? -25.628 5.591 -1.316 1.00 88.00 186 LYS A CA 1
ATOM 1530 C C . LYS A 1 186 ? -25.990 6.606 -0.227 1.00 88.00 186 LYS A C 1
ATOM 1532 O O . LYS A 1 186 ? -26.852 7.462 -0.426 1.00 88.00 186 LYS A O 1
ATOM 1537 N N . LYS A 1 187 ? -25.339 6.532 0.940 1.00 85.75 187 LYS A N 1
ATOM 1538 C CA . LYS A 1 187 ? -25.543 7.492 2.035 1.00 85.75 187 LYS A CA 1
ATOM 1539 C C . LYS A 1 187 ? -25.108 8.905 1.638 1.00 85.75 187 LYS A C 1
ATOM 1541 O O . LYS A 1 187 ? -25.805 9.860 1.981 1.00 85.75 187 LYS A O 1
ATOM 1546 N N . LYS A 1 188 ? -24.000 9.035 0.901 1.00 83.44 188 LYS A N 1
ATOM 1547 C CA . LYS A 1 188 ? -23.531 10.317 0.362 1.00 83.44 188 LYS A CA 1
ATOM 1548 C C . LYS A 1 188 ? -24.529 10.893 -0.645 1.00 83.44 188 LYS A C 1
ATOM 1550 O O . LYS A 1 188 ? -24.956 12.031 -0.476 1.00 83.44 188 LYS A O 1
ATOM 1555 N N . GLU A 1 189 ? -24.983 10.088 -1.599 1.00 81.12 189 GLU A N 1
ATOM 1556 C CA . GLU A 1 189 ? -25.959 10.508 -2.613 1.00 81.12 189 GLU A CA 1
ATOM 1557 C C . GLU A 1 189 ? -27.292 10.948 -1.976 1.00 81.12 189 GLU A C 1
ATOM 1559 O O . GLU A 1 189 ? -27.822 12.012 -2.289 1.00 81.12 189 GLU A O 1
ATOM 1564 N N . SER A 1 190 ? -27.773 10.212 -0.965 1.00 77.25 190 SER A N 1
ATOM 1565 C CA . SER A 1 190 ? -28.963 10.592 -0.190 1.00 77.25 190 SER A CA 1
ATOM 1566 C C . SER A 1 190 ? -28.775 11.848 0.673 1.00 77.25 190 SER A C 1
ATOM 1568 O O . SER A 1 190 ? -29.769 12.472 1.052 1.00 77.25 190 SER A O 1
ATOM 1570 N N . SER A 1 191 ? -27.541 12.197 1.050 1.00 74.88 191 SER A N 1
ATOM 1571 C CA . SER A 1 191 ? -27.245 13.429 1.794 1.00 74.88 191 SER A CA 1
ATOM 1572 C C . SER A 1 191 ? -27.167 14.654 0.882 1.00 74.88 191 SER A C 1
ATOM 1574 O O . SER A 1 191 ? -27.579 15.736 1.290 1.00 74.88 191 SER A O 1
ATOM 1576 N N . GLU A 1 192 ? -26.719 14.468 -0.361 1.00 72.38 192 GLU A N 1
ATOM 1577 C CA . GLU A 1 192 ? -26.675 15.508 -1.395 1.00 72.38 192 GLU A CA 1
ATOM 1578 C C . GLU A 1 192 ? -28.064 15.762 -2.009 1.00 72.38 192 GLU A C 1
ATOM 1580 O O . GLU A 1 192 ? -28.365 16.888 -2.399 1.00 72.38 192 GLU A O 1
ATOM 1585 N N . SER A 1 193 ? -28.948 14.756 -2.026 1.00 65.81 193 SER A N 1
ATOM 1586 C CA . SER A 1 193 ? -30.312 14.872 -2.557 1.00 65.81 193 SER A CA 1
ATOM 1587 C C . SER A 1 193 ? -31.341 15.465 -1.582 1.00 65.81 193 SER A C 1
ATOM 1589 O O . SER A 1 193 ? -32.492 15.670 -1.972 1.00 65.81 193 SER A O 1
ATOM 1591 N N . LYS A 1 194 ? -30.992 15.709 -0.309 1.00 57.47 194 LYS A N 1
ATOM 1592 C CA . LYS A 1 194 ? -31.894 16.391 0.634 1.00 57.47 194 LYS A CA 1
ATOM 1593 C C . LYS A 1 194 ? -31.841 17.901 0.369 1.00 57.47 194 LYS A C 1
ATOM 1595 O O . LYS A 1 194 ? -30.786 18.497 0.593 1.00 57.47 194 LYS A O 1
ATOM 1600 N N . PRO A 1 195 ? -32.940 18.546 -0.074 1.00 58.72 195 PRO A N 1
ATOM 1601 C CA . PRO A 1 195 ? -32.962 19.995 -0.202 1.00 58.72 195 PRO A CA 1
ATOM 1602 C C . PRO A 1 195 ? -32.683 20.608 1.170 1.00 58.72 195 PRO A C 1
ATOM 1604 O O . PRO A 1 195 ? -33.257 20.185 2.177 1.00 58.72 195 PRO A O 1
ATOM 1607 N N . LYS A 1 196 ? -31.773 21.584 1.213 1.00 57.69 196 LYS A N 1
ATOM 1608 C CA . LYS A 1 196 ? -31.545 22.404 2.402 1.00 57.69 196 LYS A CA 1
ATOM 1609 C C . LYS A 1 196 ? -32.861 23.127 2.697 1.00 57.69 196 LYS A C 1
ATOM 1611 O O . LYS A 1 196 ? -33.197 24.075 1.994 1.00 57.69 196 LYS A O 1
ATOM 1616 N N . LEU A 1 197 ? -33.634 22.626 3.663 1.00 55.75 197 LEU A N 1
ATOM 1617 C CA . LEU A 1 197 ? -34.738 23.383 4.243 1.00 55.75 197 LEU A CA 1
ATOM 1618 C C . LEU A 1 197 ? -34.092 24.574 4.960 1.00 55.75 197 LEU A C 1
ATOM 1620 O O . LEU A 1 197 ? -33.477 24.396 6.011 1.00 55.75 197 LEU A O 1
ATOM 1624 N N . ASN A 1 198 ? -34.145 25.734 4.305 1.00 49.69 198 ASN A N 1
ATOM 1625 C CA . ASN A 1 198 ? -33.917 27.034 4.929 1.00 49.69 198 ASN A CA 1
ATOM 1626 C C . ASN A 1 198 ? -35.097 27.382 5.835 1.00 49.69 198 ASN A C 1
ATOM 1628 O O . ASN A 1 198 ? -36.240 27.043 5.448 1.00 49.69 198 ASN A O 1
#

Foldseek 3Di:
DCQLLCLLVVQCVVPNPVCSDDDNSVVSNLVVLLVVLVVLLVVLVVVVVVPDDPVVVVVLVVVVVVLVVVLVVCLVVQCVVPPPSSNSVSSSVSSVSSNVSSVVVVCVVVVDDPCVVVVVDFDVQLVVLVVVLVVVSNVLSVVLDDDDPVSVVVSVVVNVVSVVVSVVSCVVRVVVVVVVVVVVVVVVVVVVPDPPPD

InterPro domains:
  IPR007594 RFT1 [PF04506] (1-182)
  IPR007594 RFT1 [PTHR13117] (1-189)

Secondary structure (DSSP, 8-state):
-HHHHHHHHHHHHHH-HHHHSSHHHHHHHHHHHHHHHHHHHHHHHHHHHHH--HHHHHHHHHHHHHHHHHHHHHHHHHHHHHHHHHHHHHHHHHHHHHHHHHHHHHHHHHT--TTTHHHHSPPHHHHHHHHHHHHHHHHHHHHH-SS-HHHHHHHHHHHHHHHHHHHHHHHHH-HHHHHHHHHHHHHHHHHHSS----